Protein AF-A0A5J4NZV2-F1 (afdb_monomer)

Secondary structure (DSSP, 8-state):
-----PPPP------B----SB-TTS-B--SEEEEEEPBSS-TTS-------------HHHHHHHHHH----EEEEEE-PPPHHHHHHHTTS-HHHHTTTTTHHHHHHHHHHHHHHHHSTTS-----TTS-EEE-S--HHHHHHHHHHT-HHHHHHHHHHHHHHHHHS-TTTTT-HHHHHHHHHHHIIIIIHHHHTBSSSS--S---HHHHHHHHHHHHHHHHHHHH-HHHHHT-TT--BPPP-GGGG-EEE----

Foldseek 3Di:
DDDDDDDPDDDDDLADDDDDQADPVRHGDAFDKDKDQGHPDDPPPDPPDCPPPPDDDDPVVVVVCVVVVPRDMDIDTHHDQDPVSVVVLVPDPCVVNVDVLCVVLVVLLVVLVCCLVPNPPQDDPDDDDDFDKRFQRQLSNLCVVQQSQFVLLSLLLSVQVVVVVVVDDPVCVVDSVSSSVSSSVSCVQQRVLVSFFPPLTDGHDDDRVRCVVSNVVSNVSSVVSVVPVVVSVVDPVTDGHDDDSSSRIDRDGPDD

Mean predicted aligned error: 15.1 Å

Sequence (256 aa):
PTNQVDAPPVELSVGWIILPLFTENGVVINNKTSDYQLQPGTPYEQAANTEDSKREGTFLSKVQNILSNRSPQVSIRVAQPSREQQNMMEVLPDILIGLSGYLPFMSMHWELAAEALFGTAFGTVKQPGSGFLLRDVPPVVAMFPTVADTPLLVEALRVSWNDRLQELSTSSKKDFDVLRKTYSEHFTKVIYPLACLMDAFPKGTTGSKEFETKAPKTLELMKLTQSDPLKFFSSEQYKFRPFTASECTCPIRIDS

Nearest PDB structures (foldseek):
  3dka-assembly1_A  TM=2.148E-01  e=4.346E+00  Bacillus subtilis
  2qe9-assembly1_B  TM=1.963E-01  e=4.595E+00  Bacillus subtilis

Structure (mmCIF, N/CA/C/O backbone):
data_AF-A0A5J4NZV2-F1
#
_entry.id   AF-A0A5J4NZV2-F1
#
loop_
_atom_site.group_PDB
_atom_site.id
_atom_site.type_symbol
_atom_site.label_atom_id
_atom_site.label_alt_id
_atom_site.label_comp_id
_atom_site.label_asym_id
_atom_site.label_entity_id
_atom_site.label_seq_id
_atom_site.pdbx_PDB_ins_code
_atom_site.Cartn_x
_atom_site.Cartn_y
_atom_site.Cartn_z
_atom_site.occupancy
_atom_site.B_iso_or_equiv
_atom_site.auth_seq_id
_atom_site.auth_comp_id
_atom_site.auth_asym_id
_atom_site.auth_atom_id
_atom_site.pdbx_PDB_model_num
ATOM 1 N N . PRO A 1 1 ? -20.587 -0.278 -54.696 1.00 41.78 1 PRO A N 1
ATOM 2 C CA . PRO A 1 1 ? -19.851 0.234 -53.517 1.00 41.78 1 PRO A CA 1
ATOM 3 C C . PRO A 1 1 ? -19.830 -0.835 -52.421 1.00 41.78 1 PRO A C 1
ATOM 5 O O . PRO A 1 1 ? -20.797 -1.012 -51.690 1.00 41.78 1 PRO A O 1
ATOM 8 N N . THR A 1 2 ? -18.773 -1.639 -52.429 1.00 39.69 2 THR A N 1
ATOM 9 C CA . THR A 1 2 ? -18.590 -2.789 -51.540 1.00 39.69 2 THR A CA 1
ATOM 10 C C . THR A 1 2 ? -18.111 -2.287 -50.179 1.00 39.69 2 THR A C 1
ATOM 12 O O . THR A 1 2 ? -17.117 -1.568 -50.119 1.00 39.69 2 THR A O 1
ATOM 15 N N . ASN A 1 3 ? -18.829 -2.637 -49.110 1.00 46.25 3 ASN A N 1
ATOM 16 C CA . ASN A 1 3 ? -18.462 -2.316 -47.731 1.00 46.25 3 ASN A CA 1
ATOM 17 C C . ASN A 1 3 ? -17.113 -2.967 -47.385 1.00 46.25 3 ASN A C 1
ATOM 19 O O . ASN A 1 3 ? -17.029 -4.191 -47.278 1.00 46.25 3 ASN A O 1
ATOM 23 N N . GLN A 1 4 ? -16.070 -2.153 -47.218 1.00 49.88 4 GLN A N 1
ATOM 24 C CA . GLN A 1 4 ? -14.830 -2.565 -46.567 1.00 49.88 4 GLN A CA 1
ATOM 25 C C . GLN A 1 4 ? -15.113 -2.662 -45.067 1.00 49.88 4 GLN A C 1
ATOM 27 O O . GLN A 1 4 ? -15.380 -1.664 -44.407 1.00 49.88 4 GLN A O 1
ATOM 32 N N . VAL A 1 5 ? -15.132 -3.890 -44.557 1.00 56.09 5 VAL A N 1
ATOM 33 C CA . VAL A 1 5 ? -15.093 -4.158 -43.121 1.00 56.09 5 VAL A CA 1
ATOM 34 C C . VAL A 1 5 ? -13.641 -3.962 -42.702 1.00 56.09 5 VAL A C 1
ATOM 36 O O . VAL A 1 5 ? -12.779 -4.726 -43.137 1.00 56.09 5 VAL A O 1
ATOM 39 N N . ASP A 1 6 ? -13.370 -2.916 -41.923 1.00 62.16 6 ASP A N 1
ATOM 40 C CA . ASP A 1 6 ? -12.047 -2.668 -41.355 1.00 62.16 6 ASP A CA 1
ATOM 41 C C . ASP A 1 6 ? -11.630 -3.875 -40.507 1.00 62.16 6 ASP A C 1
ATOM 43 O O . ASP A 1 6 ? -12.316 -4.265 -39.558 1.00 62.16 6 ASP A O 1
ATOM 47 N N . ALA A 1 7 ? -10.526 -4.515 -40.891 1.00 67.44 7 ALA A N 1
ATOM 48 C CA . ALA A 1 7 ? -9.957 -5.617 -40.131 1.00 67.44 7 ALA A CA 1
ATOM 49 C C . ALA A 1 7 ? -9.498 -5.110 -38.749 1.00 67.44 7 ALA A C 1
ATOM 51 O O . ALA A 1 7 ? -8.987 -3.990 -38.654 1.00 67.44 7 ALA A O 1
ATOM 52 N N . PRO A 1 8 ? -9.655 -5.908 -37.677 1.00 69.25 8 PRO A N 1
ATOM 53 C CA . PRO A 1 8 ? -9.198 -5.512 -36.353 1.00 69.25 8 PRO A CA 1
ATOM 54 C C . PRO A 1 8 ? -7.678 -5.270 -36.357 1.00 69.25 8 PRO A C 1
ATOM 56 O O . PRO A 1 8 ? -6.955 -5.944 -37.099 1.00 69.25 8 PRO A O 1
ATOM 59 N N . PRO A 1 9 ? -7.182 -4.320 -35.544 1.00 66.12 9 PRO A N 1
ATOM 60 C CA . PRO A 1 9 ? -5.757 -4.033 -35.463 1.00 66.12 9 PRO A CA 1
ATOM 61 C C . PRO A 1 9 ? -4.995 -5.294 -35.049 1.00 66.12 9 PRO A C 1
ATOM 63 O O . PRO A 1 9 ? -5.342 -5.956 -34.072 1.00 66.12 9 PRO A O 1
ATOM 66 N N . VAL A 1 10 ? -3.963 -5.633 -35.818 1.00 71.31 10 VAL A N 1
ATOM 67 C CA . VAL A 1 10 ? -3.074 -6.756 -35.516 1.00 71.31 10 VAL A CA 1
ATOM 68 C C . VAL A 1 10 ? -1.958 -6.240 -34.616 1.00 71.31 10 VAL A C 1
ATOM 70 O O . VAL A 1 10 ? -1.163 -5.399 -35.034 1.00 71.31 10 VAL A O 1
ATOM 73 N N . GLU A 1 11 ? -1.892 -6.740 -33.384 1.00 67.12 11 GLU A N 1
ATOM 74 C CA . GLU A 1 11 ? -0.757 -6.496 -32.496 1.00 67.12 11 GLU A CA 1
ATOM 75 C C . GLU A 1 11 ? 0.429 -7.366 -32.922 1.00 67.12 11 GLU A C 1
ATOM 77 O O . GLU A 1 11 ? 0.327 -8.590 -33.022 1.00 67.12 11 GLU A O 1
ATOM 82 N N . LEU A 1 12 ? 1.567 -6.726 -33.189 1.00 62.34 12 LEU A N 1
ATOM 83 C CA . LEU A 1 12 ? 2.814 -7.386 -33.560 1.00 62.34 12 LEU A CA 1
ATOM 84 C C . LEU A 1 12 ? 3.909 -6.933 -32.593 1.00 62.34 12 LEU A C 1
ATOM 86 O O . LEU A 1 12 ? 4.189 -5.740 -32.488 1.00 62.34 12 LEU A O 1
ATOM 90 N N . SER A 1 13 ? 4.541 -7.882 -31.900 1.00 67.75 13 SER A N 1
ATOM 91 C CA . SER A 1 13 ? 5.732 -7.593 -31.097 1.00 67.75 13 SER A CA 1
ATOM 92 C C . SER A 1 13 ? 6.927 -7.369 -32.024 1.00 67.75 13 SER A C 1
ATOM 94 O O . SER A 1 13 ? 7.280 -8.244 -32.814 1.00 67.75 13 SER A O 1
ATOM 96 N N . VAL A 1 14 ? 7.534 -6.184 -31.946 1.00 73.75 14 VAL A N 1
ATOM 97 C CA . VAL A 1 14 ? 8.646 -5.764 -32.821 1.00 73.75 14 VAL A CA 1
ATOM 98 C C . VAL A 1 14 ? 10.017 -6.083 -32.199 1.00 73.75 14 VAL A C 1
ATOM 100 O O . VAL A 1 14 ? 11.038 -6.027 -32.881 1.00 73.75 14 VAL A O 1
ATOM 103 N N . GLY A 1 15 ? 10.049 -6.459 -30.917 1.00 80.88 15 GLY A N 1
ATOM 104 C CA . GLY A 1 15 ? 11.251 -6.864 -30.192 1.00 80.88 15 GLY A CA 1
ATOM 105 C C . GLY A 1 15 ? 11.203 -6.486 -28.712 1.00 80.88 15 GLY A C 1
ATOM 106 O O . GLY A 1 15 ? 10.195 -5.982 -28.217 1.00 80.88 15 GLY A O 1
ATOM 107 N N . TRP A 1 16 ? 12.303 -6.723 -28.003 1.00 84.88 16 TRP A N 1
ATOM 108 C CA . TRP A 1 16 ? 12.437 -6.487 -26.566 1.00 84.88 16 TRP A CA 1
ATOM 109 C C . TRP A 1 16 ? 13.773 -5.828 -26.219 1.00 84.88 16 TRP A C 1
ATOM 111 O O . TRP A 1 16 ? 14.718 -5.834 -27.002 1.00 84.88 16 TRP A O 1
ATOM 121 N N . ILE A 1 17 ? 13.850 -5.235 -25.030 1.00 86.56 17 ILE A N 1
ATOM 122 C CA . ILE A 1 17 ? 15.073 -4.651 -24.471 1.00 86.56 17 ILE A CA 1
ATOM 123 C C . ILE A 1 17 ? 15.122 -4.910 -22.967 1.00 86.56 17 ILE A C 1
ATOM 125 O O . ILE A 1 17 ? 14.083 -5.060 -22.322 1.00 86.56 17 ILE A O 1
ATOM 129 N N . ILE A 1 18 ? 16.325 -4.891 -22.397 1.00 83.12 18 ILE A N 1
ATOM 130 C CA . ILE A 1 18 ? 16.515 -4.778 -20.949 1.00 83.12 18 ILE A CA 1
ATOM 131 C C . ILE A 1 18 ? 16.930 -3.345 -20.648 1.00 83.12 18 ILE A C 1
ATOM 133 O O . ILE A 1 18 ? 17.980 -2.879 -21.091 1.00 83.12 18 ILE A O 1
ATOM 137 N N . LEU A 1 19 ? 16.087 -2.650 -19.889 1.00 85.75 19 LEU A N 1
ATOM 138 C CA . LEU A 1 19 ? 16.355 -1.298 -19.428 1.00 85.75 19 LEU A CA 1
ATOM 139 C C . LEU A 1 19 ? 17.012 -1.354 -18.037 1.00 85.75 19 LEU A C 1
ATOM 141 O O . LEU A 1 19 ? 16.330 -1.689 -17.067 1.00 85.75 19 LEU A O 1
ATOM 145 N N . PRO A 1 20 ? 18.307 -1.021 -17.896 1.00 82.38 20 PRO A N 1
ATOM 146 C CA . PRO A 1 20 ? 18.932 -0.937 -16.584 1.00 82.38 20 PRO A CA 1
ATOM 147 C C . PRO A 1 20 ? 18.385 0.274 -15.819 1.00 82.38 20 PRO A C 1
ATOM 149 O O . PRO A 1 20 ? 18.459 1.408 -16.295 1.00 82.38 20 PRO A O 1
ATOM 152 N N . LEU A 1 21 ? 17.856 0.035 -14.618 1.00 82.88 21 LEU A N 1
ATOM 153 C CA . LEU A 1 21 ? 17.414 1.092 -13.695 1.00 82.88 21 LEU A CA 1
ATOM 154 C C . LEU A 1 21 ? 18.505 1.485 -12.687 1.00 82.88 21 LEU A C 1
ATOM 156 O O . LEU A 1 21 ? 18.455 2.562 -12.094 1.00 82.88 21 LEU A O 1
ATOM 160 N N . PHE A 1 22 ? 19.515 0.628 -12.534 1.00 83.38 22 PHE A N 1
ATOM 161 C CA . PHE A 1 22 ? 20.659 0.815 -11.653 1.00 83.38 22 PHE A CA 1
ATOM 162 C C . PHE A 1 22 ? 21.955 0.636 -12.441 1.00 83.38 22 PHE A C 1
ATOM 164 O O . PHE A 1 22 ? 22.005 -0.100 -13.427 1.00 83.38 22 PHE A O 1
ATOM 171 N N . THR A 1 23 ? 23.009 1.315 -12.005 1.00 82.81 23 THR A N 1
ATOM 172 C CA . THR A 1 23 ? 24.373 1.038 -12.455 1.00 82.81 23 THR A CA 1
ATOM 173 C C . THR A 1 23 ? 24.868 -0.279 -11.858 1.00 82.81 23 THR A C 1
ATOM 175 O O . THR A 1 23 ? 24.293 -0.786 -10.896 1.00 82.81 23 THR A O 1
ATOM 178 N N . GLU A 1 24 ? 25.975 -0.810 -12.379 1.00 83.69 24 GLU A N 1
ATOM 179 C CA . GLU A 1 24 ? 26.632 -2.015 -11.839 1.00 83.69 24 GLU A CA 1
ATOM 180 C C . GLU A 1 24 ? 26.998 -1.884 -10.349 1.00 83.69 24 GLU A C 1
ATOM 182 O O . GLU A 1 24 ? 27.049 -2.873 -9.627 1.00 83.69 24 GLU A O 1
ATOM 187 N N . ASN A 1 25 ? 27.166 -0.650 -9.865 1.00 83.00 25 ASN A N 1
ATOM 188 C CA . ASN A 1 25 ? 27.454 -0.339 -8.465 1.00 83.00 25 ASN A CA 1
ATOM 189 C C . ASN A 1 25 ? 26.184 -0.130 -7.612 1.00 83.00 25 ASN A C 1
ATOM 191 O O . ASN A 1 25 ? 26.278 0.355 -6.487 1.00 83.00 25 ASN A O 1
ATOM 195 N N . GLY A 1 26 ? 24.993 -0.415 -8.149 1.00 76.56 26 GLY A N 1
ATOM 196 C CA . GLY A 1 26 ? 23.713 -0.276 -7.445 1.00 76.56 26 GLY A CA 1
ATOM 197 C C . GLY A 1 26 ? 23.182 1.159 -7.332 1.00 76.56 26 GLY A C 1
ATOM 198 O O . GLY A 1 26 ? 22.247 1.409 -6.576 1.00 76.56 26 GLY A O 1
ATOM 199 N N . VAL A 1 27 ? 23.742 2.123 -8.069 1.00 81.94 27 VAL A N 1
ATOM 200 C CA . VAL A 1 27 ? 23.272 3.521 -8.043 1.00 81.94 27 VAL A CA 1
ATOM 201 C C . VAL A 1 27 ? 22.124 3.708 -9.033 1.00 81.94 27 VAL A C 1
ATOM 203 O O . VAL A 1 27 ? 22.247 3.314 -10.189 1.00 81.94 27 VAL A O 1
ATOM 206 N N . VAL A 1 28 ? 21.029 4.348 -8.613 1.00 81.19 28 VAL A N 1
ATOM 207 C CA . VAL A 1 28 ? 19.865 4.629 -9.476 1.00 81.19 28 VAL A CA 1
ATOM 208 C C . VAL A 1 28 ? 20.266 5.495 -10.677 1.00 81.19 28 VAL A C 1
ATOM 210 O O . VAL A 1 28 ? 20.866 6.561 -10.518 1.00 81.19 28 VAL A O 1
ATOM 213 N N . ILE A 1 29 ? 19.890 5.069 -11.884 1.00 81.38 29 ILE A N 1
ATOM 214 C CA . ILE A 1 29 ? 20.073 5.844 -13.115 1.00 81.38 29 ILE A CA 1
ATOM 215 C C . ILE A 1 29 ? 18.947 6.879 -13.206 1.00 81.38 29 ILE A C 1
ATOM 217 O O . ILE A 1 29 ? 17.808 6.550 -13.524 1.00 81.38 29 ILE A O 1
ATOM 221 N N . ASN A 1 30 ? 19.267 8.145 -12.936 1.00 77.81 30 ASN A N 1
ATOM 222 C CA . ASN A 1 30 ? 18.308 9.250 -12.984 1.00 77.81 30 ASN A CA 1
ATOM 223 C C . ASN A 1 30 ? 18.545 10.161 -14.194 1.00 77.81 30 ASN A C 1
ATOM 225 O O . ASN A 1 30 ? 19.682 10.498 -14.515 1.00 77.81 30 ASN A O 1
ATOM 229 N N . ASN A 1 31 ? 17.452 10.632 -14.800 1.00 78.69 31 ASN A N 1
ATOM 230 C CA . ASN A 1 31 ? 17.434 11.648 -15.859 1.00 78.69 31 ASN A CA 1
ATOM 231 C C . ASN A 1 31 ? 18.352 11.332 -17.050 1.00 78.69 31 ASN A C 1
ATOM 233 O O . ASN A 1 31 ? 19.066 12.202 -17.546 1.00 78.69 31 ASN A O 1
ATOM 237 N N . LYS A 1 32 ? 18.304 10.087 -17.531 1.00 84.25 32 LYS A N 1
ATOM 238 C CA . LYS A 1 32 ? 19.085 9.625 -18.678 1.00 84.25 32 LYS A CA 1
ATOM 239 C C . LYS A 1 32 ? 18.162 9.247 -19.831 1.00 84.25 32 LYS A C 1
ATOM 241 O O . LYS A 1 32 ? 17.278 8.412 -19.666 1.00 84.25 32 LYS A O 1
ATOM 246 N N . THR A 1 33 ? 18.403 9.831 -21.000 1.00 89.31 33 THR A N 1
ATOM 247 C CA . THR A 1 33 ? 17.855 9.341 -22.271 1.00 89.31 33 THR A CA 1
ATOM 248 C C . THR A 1 33 ? 18.894 8.441 -22.919 1.00 89.31 33 THR A C 1
ATOM 250 O O . THR A 1 33 ? 20.060 8.822 -23.006 1.00 89.31 33 THR A O 1
ATOM 253 N N . SER A 1 34 ? 18.506 7.231 -23.301 1.00 88.06 34 SER A N 1
ATOM 254 C CA . SER A 1 34 ? 19.375 6.279 -23.995 1.00 88.06 34 SER A CA 1
ATOM 255 C C . SER A 1 34 ? 18.618 5.636 -25.147 1.00 88.06 34 SER A C 1
ATOM 257 O O . SER A 1 34 ? 17.434 5.321 -25.016 1.00 88.06 34 SER A O 1
ATOM 259 N N . ASP A 1 35 ? 19.320 5.437 -26.257 1.00 88.50 35 ASP A N 1
ATOM 260 C CA . ASP A 1 35 ? 18.789 4.748 -27.425 1.00 88.50 35 ASP A CA 1
ATOM 261 C C . ASP A 1 35 ? 19.159 3.266 -27.343 1.00 88.50 35 ASP A C 1
ATOM 263 O O . ASP A 1 35 ? 20.327 2.910 -27.172 1.00 88.50 35 ASP A O 1
ATOM 267 N N . TYR A 1 36 ? 18.154 2.401 -27.452 1.00 86.25 36 TYR A N 1
ATOM 268 C CA . TYR A 1 36 ? 18.301 0.952 -27.402 1.00 86.25 36 TYR A CA 1
ATOM 269 C C . TYR A 1 36 ? 17.893 0.344 -28.737 1.00 86.25 36 TYR A C 1
ATOM 271 O O . TYR A 1 36 ? 16.862 0.702 -29.305 1.00 86.25 36 TYR A O 1
ATOM 279 N N . GLN A 1 37 ? 18.684 -0.607 -29.229 1.00 86.56 37 GLN A N 1
ATOM 280 C CA . GLN A 1 37 ? 18.264 -1.460 -30.337 1.00 86.56 37 GLN A CA 1
ATOM 281 C C . GLN A 1 37 ? 17.356 -2.564 -29.795 1.00 86.56 37 GLN A C 1
ATOM 283 O O . GLN A 1 37 ? 17.728 -3.243 -28.838 1.00 86.56 37 GLN A O 1
ATOM 288 N N . LEU A 1 38 ? 16.178 -2.735 -30.395 1.00 84.81 38 LEU A N 1
ATOM 289 C CA . LEU A 1 38 ? 15.269 -3.820 -30.043 1.00 84.81 38 LEU A CA 1
ATOM 290 C C . LEU A 1 38 ? 15.887 -5.163 -30.449 1.00 84.81 38 LEU A C 1
ATOM 292 O O . LEU A 1 38 ? 16.333 -5.341 -31.584 1.00 84.81 38 LEU A O 1
ATOM 296 N N . GLN A 1 39 ? 15.886 -6.110 -29.518 1.00 83.31 39 GLN A N 1
ATOM 297 C CA . GLN A 1 39 ? 16.290 -7.489 -29.749 1.00 83.31 39 GLN A CA 1
ATOM 298 C C . GLN A 1 39 ? 15.097 -8.298 -30.281 1.00 83.31 39 GLN A C 1
ATOM 300 O O . GLN A 1 39 ? 13.976 -8.115 -29.800 1.00 83.31 39 GLN A O 1
ATOM 305 N N . PRO A 1 40 ? 15.288 -9.170 -31.285 1.00 77.56 40 PRO A N 1
ATOM 306 C CA . PRO A 1 40 ? 14.222 -10.034 -31.785 1.00 77.56 40 PRO A CA 1
ATOM 307 C C . PRO A 1 40 ? 13.881 -11.149 -30.781 1.00 77.56 40 PRO A C 1
ATOM 309 O O . PRO A 1 40 ? 14.659 -11.443 -29.873 1.00 77.56 40 PRO A O 1
ATOM 312 N N . GLY A 1 41 ? 12.731 -11.800 -30.970 1.00 75.31 41 GLY A N 1
ATOM 313 C CA . GLY A 1 41 ? 12.309 -12.935 -30.141 1.00 75.31 41 GLY A CA 1
ATOM 314 C C . GLY A 1 41 ? 11.746 -12.507 -28.787 1.00 75.31 41 GLY A C 1
ATOM 315 O O . GLY A 1 41 ? 11.068 -11.481 -28.686 1.00 75.31 41 GLY A O 1
ATOM 316 N N . THR A 1 42 ? 12.009 -13.301 -27.748 1.00 74.62 42 THR A N 1
ATOM 317 C CA . THR A 1 42 ? 11.563 -13.026 -26.373 1.00 74.62 42 THR A CA 1
ATOM 318 C C . THR A 1 42 ? 12.747 -12.910 -25.403 1.00 74.62 42 THR A C 1
ATOM 320 O O . THR A 1 42 ? 13.775 -13.548 -25.624 1.00 74.62 42 THR A O 1
ATOM 323 N N . PRO A 1 43 ? 12.625 -12.149 -24.296 1.00 68.75 43 PRO A N 1
ATOM 324 C CA . PRO A 1 43 ? 13.708 -11.959 -23.318 1.00 68.75 43 PRO A CA 1
ATOM 325 C C . PRO A 1 43 ? 14.189 -13.237 -22.616 1.00 68.75 43 PRO A C 1
ATOM 327 O O . PRO A 1 43 ? 15.201 -13.208 -21.920 1.00 68.75 43 PRO A O 1
ATOM 330 N N . TYR A 1 44 ? 13.464 -14.347 -22.770 1.00 67.50 44 TYR A N 1
ATOM 331 C CA . TYR A 1 44 ? 13.754 -15.629 -22.124 1.00 67.50 44 TYR A CA 1
ATOM 332 C C . TYR A 1 44 ? 14.337 -16.671 -23.083 1.00 67.50 44 TYR A C 1
ATOM 334 O O . TYR A 1 44 ? 14.761 -17.740 -22.643 1.00 67.50 44 TYR A O 1
ATOM 342 N N . GLU A 1 45 ? 14.372 -16.382 -24.384 1.00 69.19 45 GLU A N 1
ATOM 343 C CA . GLU A 1 45 ? 15.096 -17.208 -25.340 1.00 69.19 45 GLU A CA 1
ATOM 344 C C . GLU A 1 45 ? 16.591 -16.981 -25.108 1.00 69.19 45 GLU A C 1
ATOM 346 O O . GLU A 1 45 ? 17.096 -15.869 -25.264 1.00 69.19 45 GLU A O 1
ATOM 351 N N . GLN A 1 46 ? 17.306 -18.032 -24.683 1.00 51.47 46 GLN A N 1
ATOM 352 C CA . GLN A 1 46 ? 18.766 -17.998 -24.636 1.00 51.47 46 GLN A CA 1
ATOM 353 C C . GLN A 1 46 ? 19.246 -17.505 -25.991 1.00 51.47 46 GLN A C 1
ATOM 355 O O . GLN A 1 46 ? 18.839 -18.068 -27.007 1.00 51.47 46 GLN A O 1
ATOM 360 N N . ALA A 1 47 ? 20.065 -16.451 -25.986 1.00 49.78 47 ALA A N 1
ATOM 361 C CA . ALA A 1 47 ? 20.681 -15.889 -27.174 1.00 49.78 47 ALA A CA 1
ATOM 362 C C . ALA A 1 47 ? 21.470 -16.995 -27.882 1.00 49.78 47 ALA A C 1
ATOM 364 O O . ALA A 1 47 ? 22.653 -17.212 -27.627 1.00 49.78 47 ALA A O 1
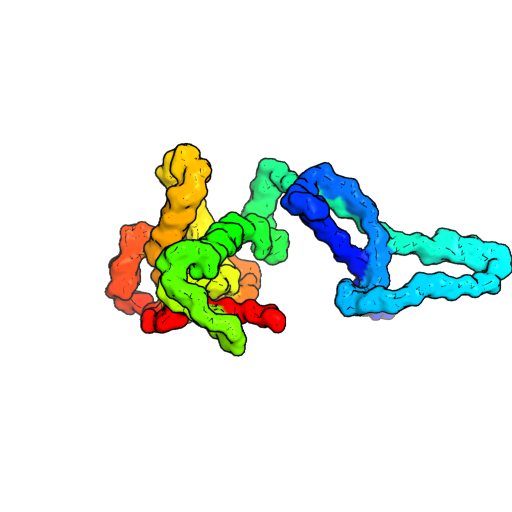ATOM 365 N N . ALA A 1 48 ? 20.785 -17.754 -28.730 1.00 43.03 48 ALA A N 1
ATOM 366 C CA . ALA A 1 48 ? 21.369 -18.758 -29.578 1.00 43.03 48 ALA A CA 1
ATOM 367 C C . ALA A 1 48 ? 22.126 -17.971 -30.635 1.00 43.03 48 ALA A C 1
ATOM 369 O O . ALA A 1 48 ? 21.545 -17.577 -31.639 1.00 43.03 48 ALA A O 1
ATOM 370 N N . ASN A 1 49 ? 23.382 -17.661 -30.303 1.00 42.03 49 ASN A N 1
ATOM 371 C CA . ASN A 1 49 ? 24.459 -17.181 -31.154 1.00 42.03 49 ASN A CA 1
ATOM 372 C C . ASN A 1 49 ? 23.983 -16.840 -32.566 1.00 42.03 49 ASN A C 1
ATOM 374 O O . ASN A 1 49 ? 24.084 -17.663 -33.479 1.00 42.03 49 ASN A O 1
ATOM 378 N N . THR A 1 50 ? 23.478 -15.621 -32.750 1.00 44.69 50 THR A N 1
ATOM 379 C CA . THR A 1 50 ? 23.336 -15.047 -34.085 1.00 44.69 50 THR A CA 1
ATOM 380 C C . THR A 1 50 ? 24.744 -14.695 -34.559 1.00 44.69 50 THR A C 1
ATOM 382 O O . THR A 1 50 ? 25.134 -13.533 -34.600 1.00 44.69 50 THR A O 1
ATOM 385 N N . GLU A 1 51 ? 25.556 -15.715 -34.849 1.00 39.69 51 GLU A N 1
ATOM 386 C CA . GLU A 1 51 ? 26.677 -15.535 -35.754 1.00 39.69 51 GLU A CA 1
ATOM 387 C C . GLU A 1 51 ? 26.071 -15.202 -37.112 1.00 39.69 51 GLU A C 1
ATOM 389 O O . GLU A 1 51 ? 25.363 -16.009 -37.722 1.00 39.69 51 GLU A O 1
ATOM 394 N N . ASP A 1 52 ? 26.304 -13.963 -37.537 1.00 40.22 52 ASP A N 1
ATOM 395 C CA . ASP A 1 52 ? 25.932 -13.435 -38.836 1.00 40.22 52 ASP A CA 1
ATOM 396 C C . ASP A 1 52 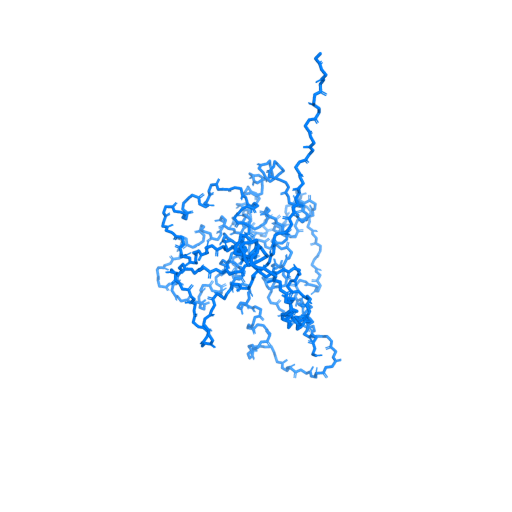? 26.233 -14.459 -39.932 1.00 40.22 52 ASP A C 1
ATOM 398 O O . ASP A 1 52 ? 27.389 -14.706 -40.293 1.00 40.22 52 ASP A O 1
ATOM 402 N N . SER A 1 53 ? 25.186 -15.040 -40.522 1.00 38.50 53 SER A N 1
ATOM 403 C CA . SER A 1 53 ? 25.344 -15.807 -41.748 1.00 38.50 53 SER A CA 1
ATOM 404 C C . SER A 1 53 ? 25.818 -14.839 -42.836 1.00 38.50 53 SER A C 1
ATOM 406 O O . SER A 1 53 ? 25.010 -14.134 -43.447 1.00 38.50 53 SER A O 1
ATOM 408 N N . LYS A 1 54 ? 27.136 -14.779 -43.065 1.00 40.56 54 LYS A N 1
ATOM 409 C CA . LYS A 1 54 ? 27.760 -14.116 -44.215 1.00 40.56 54 LYS A CA 1
ATOM 410 C C . LYS A 1 54 ? 27.192 -14.732 -45.493 1.00 40.56 54 LYS A C 1
ATOM 412 O O . LYS A 1 54 ? 27.710 -15.714 -46.013 1.00 40.56 54 LYS A O 1
ATOM 417 N N . ARG A 1 55 ? 26.109 -14.153 -46.005 1.00 45.66 55 ARG A N 1
ATOM 418 C CA . ARG A 1 55 ? 25.645 -14.393 -47.370 1.00 45.66 55 ARG A CA 1
ATOM 419 C C . ARG A 1 55 ? 26.424 -13.450 -48.278 1.00 45.66 55 ARG A C 1
ATOM 421 O O . ARG A 1 55 ? 26.212 -12.239 -48.247 1.00 45.66 55 ARG A O 1
ATOM 428 N N . GLU A 1 56 ? 27.356 -14.003 -49.050 1.00 47.53 56 GLU A N 1
ATOM 429 C CA . GLU A 1 56 ? 27.960 -13.303 -50.182 1.00 47.53 56 GLU A CA 1
ATOM 430 C C . GLU A 1 56 ? 26.849 -12.880 -51.145 1.00 47.53 56 GLU A C 1
ATOM 432 O O . GLU A 1 56 ? 26.164 -13.709 -51.740 1.00 47.53 56 GLU A O 1
ATOM 437 N N . GLY A 1 57 ? 26.637 -11.570 -51.248 1.00 41.75 57 GLY A N 1
ATOM 438 C CA . GLY A 1 57 ? 25.576 -10.983 -52.048 1.00 41.75 57 GLY A CA 1
ATOM 439 C C . GLY A 1 57 ? 26.087 -9.820 -52.894 1.00 41.75 57 GLY A C 1
ATOM 440 O O . GLY A 1 57 ? 26.765 -8.906 -52.414 1.00 41.75 57 GLY A O 1
ATOM 441 N N . THR A 1 58 ? 25.735 -9.861 -54.176 1.00 52.09 58 THR A N 1
ATOM 442 C CA . THR A 1 58 ? 26.015 -8.885 -55.240 1.00 52.09 58 THR A CA 1
ATOM 443 C C . THR A 1 58 ? 25.584 -7.461 -54.857 1.00 52.09 58 THR A C 1
ATOM 445 O O . THR A 1 58 ? 24.679 -7.291 -54.046 1.00 52.09 58 THR A O 1
ATOM 448 N N . PHE A 1 59 ? 26.176 -6.422 -55.463 1.00 50.06 59 PHE A N 1
ATOM 449 C CA . PHE A 1 59 ? 25.982 -4.989 -55.143 1.00 50.06 59 PHE A CA 1
ATOM 450 C C . PHE A 1 59 ? 24.527 -4.526 -54.872 1.00 50.06 59 PHE A C 1
ATOM 452 O O . PHE A 1 59 ? 24.330 -3.659 -54.025 1.00 50.06 59 PHE A O 1
ATOM 459 N N . LEU A 1 60 ? 23.510 -5.127 -55.504 1.00 49.66 60 LEU A N 1
ATOM 460 C CA . LEU A 1 60 ? 22.087 -4.837 -55.245 1.00 49.66 60 LEU A CA 1
ATOM 461 C C . LEU A 1 60 ? 21.610 -5.284 -53.847 1.00 49.66 60 LEU A C 1
ATOM 463 O O . LEU A 1 60 ? 20.844 -4.579 -53.195 1.00 49.66 60 LEU A O 1
ATOM 467 N N . SER A 1 61 ? 22.128 -6.401 -53.335 1.00 53.03 61 SER A N 1
ATOM 468 C CA . SER A 1 61 ? 21.815 -6.917 -51.994 1.00 53.03 61 SER A CA 1
ATOM 469 C C . SER A 1 61 ? 22.469 -6.111 -50.869 1.00 53.03 61 SER A C 1
ATOM 471 O O . SER A 1 61 ? 21.935 -6.061 -49.768 1.00 53.03 61 SER A O 1
ATOM 473 N N . LYS A 1 62 ? 23.573 -5.397 -51.142 1.00 45.84 62 LYS A N 1
ATOM 474 C CA . LYS A 1 62 ? 24.184 -4.469 -50.175 1.00 45.84 62 LYS A CA 1
ATOM 475 C C . LYS A 1 62 ? 23.310 -3.236 -49.946 1.00 45.84 62 LYS A C 1
ATOM 477 O O . LYS A 1 62 ? 23.167 -2.810 -48.808 1.00 45.84 62 LYS A O 1
ATOM 482 N N . VAL A 1 63 ? 22.684 -2.698 -50.996 1.00 51.25 63 VAL A N 1
ATOM 483 C CA . VAL A 1 63 ? 21.754 -1.557 -50.881 1.00 51.25 63 VAL A CA 1
ATOM 484 C C . VAL A 1 63 ? 20.440 -1.984 -50.223 1.00 51.25 63 VAL A C 1
ATOM 486 O O . VAL A 1 63 ? 19.910 -1.256 -49.387 1.00 51.25 63 VAL A O 1
ATOM 489 N N . GLN A 1 64 ? 19.958 -3.194 -50.523 1.00 46.31 64 GLN A N 1
ATOM 490 C CA . GLN A 1 64 ? 18.791 -3.763 -49.851 1.00 46.31 64 GLN A CA 1
ATOM 491 C C . GLN A 1 64 ? 19.071 -4.053 -48.368 1.00 46.31 64 GLN A C 1
ATOM 493 O O . GLN A 1 64 ? 18.262 -3.662 -47.537 1.00 46.31 64 GLN A O 1
ATOM 498 N N . ASN A 1 65 ? 20.255 -4.579 -48.025 1.00 48.59 65 ASN A N 1
ATOM 499 C CA . ASN A 1 65 ? 20.711 -4.720 -46.638 1.00 48.59 65 ASN A CA 1
ATOM 500 C C . ASN A 1 65 ? 20.852 -3.372 -45.921 1.00 48.59 65 ASN A C 1
ATOM 502 O O . ASN A 1 65 ? 20.546 -3.294 -44.744 1.00 48.59 65 ASN A O 1
ATOM 506 N N . ILE A 1 66 ? 21.252 -2.287 -46.591 1.00 50.31 66 ILE A N 1
ATOM 507 C CA . ILE A 1 66 ? 21.298 -0.948 -45.969 1.00 50.31 66 ILE A CA 1
ATOM 508 C C . ILE A 1 66 ? 19.886 -0.431 -45.627 1.00 50.31 66 ILE A C 1
ATOM 510 O O . ILE A 1 66 ? 19.719 0.297 -44.647 1.00 50.31 66 ILE A O 1
ATOM 514 N N . LEU A 1 67 ? 18.869 -0.825 -46.400 1.00 48.97 67 LEU A N 1
ATOM 515 C CA . LEU A 1 67 ? 17.465 -0.483 -46.148 1.00 48.97 67 LEU A CA 1
ATOM 516 C C . LEU A 1 67 ? 16.782 -1.439 -45.151 1.00 48.97 67 LEU A C 1
ATOM 518 O O . LEU A 1 67 ? 15.868 -1.007 -44.454 1.00 48.97 67 LEU A O 1
ATOM 522 N N . SER A 1 68 ? 17.236 -2.694 -45.037 1.00 50.59 68 SER A N 1
ATOM 523 C CA . SER A 1 68 ? 16.676 -3.711 -44.129 1.00 50.59 68 SER A CA 1
ATOM 524 C C . SER A 1 68 ? 17.456 -3.927 -42.821 1.00 50.59 68 SER A C 1
ATOM 526 O O . SER A 1 68 ? 16.911 -4.532 -41.907 1.00 50.59 68 SER A O 1
ATOM 528 N N . ASN A 1 69 ? 18.686 -3.413 -42.680 1.00 49.00 69 ASN A N 1
ATOM 529 C CA . ASN A 1 69 ? 19.522 -3.541 -41.467 1.00 49.00 69 ASN A CA 1
ATOM 530 C C . ASN A 1 69 ? 19.268 -2.464 -40.404 1.00 49.00 69 ASN A C 1
ATOM 532 O O . ASN A 1 69 ? 20.071 -2.303 -39.483 1.00 49.00 69 ASN A O 1
ATOM 536 N N . ARG A 1 70 ? 18.185 -1.691 -40.495 1.00 58.81 70 ARG A N 1
ATOM 537 C CA . ARG A 1 70 ? 17.810 -0.825 -39.374 1.00 58.81 70 ARG A CA 1
ATOM 538 C C . ARG A 1 70 ? 17.079 -1.682 -38.353 1.00 58.81 70 ARG A C 1
ATOM 540 O O . ARG A 1 70 ? 15.860 -1.803 -38.420 1.00 58.81 70 ARG A O 1
ATOM 547 N N . SER A 1 71 ? 17.832 -2.292 -37.435 1.00 66.25 71 SER A N 1
ATOM 548 C CA . SER A 1 71 ? 17.240 -2.821 -36.209 1.00 66.25 71 SER A CA 1
ATOM 549 C C . SER A 1 71 ? 16.399 -1.699 -35.589 1.00 66.25 71 SER A C 1
ATOM 551 O O . SER A 1 71 ? 16.886 -0.566 -35.478 1.00 66.25 71 SER A O 1
ATOM 553 N N . PRO A 1 72 ? 15.111 -1.942 -35.294 1.00 77.75 72 PRO A N 1
ATOM 554 C CA . PRO A 1 72 ? 14.252 -0.895 -34.774 1.00 77.75 72 PRO A CA 1
ATOM 555 C C . PRO A 1 72 ? 14.845 -0.389 -33.458 1.00 77.75 72 PRO A C 1
ATOM 557 O O . PRO A 1 72 ? 15.270 -1.171 -32.609 1.00 77.75 72 PRO A O 1
ATOM 560 N N . GLN A 1 73 ? 14.942 0.931 -33.329 1.00 83.12 73 GLN A N 1
ATOM 561 C CA . GLN A 1 73 ? 15.515 1.589 -32.160 1.00 83.12 73 GLN A CA 1
ATOM 562 C C . GLN A 1 73 ? 14.413 2.258 -31.355 1.00 83.12 73 GLN A C 1
ATOM 564 O O . GLN A 1 73 ? 13.489 2.846 -31.918 1.00 83.12 73 GLN A O 1
ATOM 569 N N . VAL A 1 74 ? 14.535 2.189 -30.035 1.00 86.19 74 VAL A N 1
ATOM 570 C CA . VAL A 1 74 ? 13.663 2.885 -29.096 1.00 86.19 74 VAL A CA 1
ATOM 571 C C . VAL A 1 74 ? 14.503 3.832 -28.252 1.00 86.19 74 VAL A C 1
ATOM 573 O O . VAL A 1 74 ? 15.505 3.434 -27.658 1.00 86.19 74 VAL A O 1
ATOM 576 N N . SER A 1 75 ? 14.096 5.099 -28.207 1.00 88.19 75 SER A N 1
ATOM 577 C CA . SER A 1 75 ? 14.691 6.080 -27.305 1.00 88.19 75 SER A CA 1
ATOM 578 C C . SER A 1 75 ? 13.895 6.086 -26.010 1.00 88.19 75 SER A C 1
ATOM 580 O O . SER A 1 75 ? 12.689 6.342 -26.020 1.00 88.19 75 SER A O 1
ATOM 582 N N . ILE A 1 76 ? 14.554 5.776 -24.897 1.00 86.25 76 ILE A N 1
ATOM 583 C CA . ILE A 1 76 ? 13.917 5.719 -23.583 1.00 86.25 76 ILE A CA 1
ATOM 584 C C . ILE A 1 76 ? 14.560 6.742 -22.675 1.00 86.25 76 ILE A C 1
ATOM 586 O O . ILE A 1 76 ? 15.775 6.757 -22.479 1.00 86.25 76 ILE A O 1
ATOM 590 N N . ARG A 1 77 ? 13.713 7.577 -22.076 1.00 86.12 77 ARG A N 1
ATOM 591 C CA . ARG A 1 77 ? 14.102 8.521 -21.038 1.00 86.12 77 ARG A CA 1
ATOM 592 C C . ARG A 1 77 ? 13.673 7.997 -19.677 1.00 86.12 77 ARG A C 1
ATOM 594 O O . ARG A 1 77 ? 12.487 7.974 -19.367 1.00 86.12 77 ARG A O 1
ATOM 601 N N . VAL A 1 78 ? 14.652 7.652 -18.847 1.00 83.25 78 VAL A N 1
ATOM 602 C CA . VAL A 1 78 ? 14.450 7.403 -17.419 1.00 83.25 78 VAL A CA 1
ATOM 603 C C . VAL A 1 78 ? 14.577 8.740 -16.709 1.00 83.25 78 VAL A C 1
ATOM 605 O O . VAL A 1 78 ? 15.658 9.324 -16.670 1.00 83.25 78 VAL A O 1
ATOM 608 N N . ALA A 1 79 ? 13.476 9.266 -16.189 1.00 80.94 79 ALA A N 1
ATOM 609 C CA . ALA A 1 79 ? 13.456 10.534 -15.473 1.00 80.94 79 ALA A CA 1
ATOM 610 C C . ALA A 1 79 ? 12.541 10.445 -14.258 1.00 80.94 79 ALA A C 1
ATOM 612 O O . ALA A 1 79 ? 11.553 9.712 -14.266 1.00 80.94 79 ALA A O 1
ATOM 613 N N . GLN A 1 80 ? 12.860 11.228 -13.230 1.00 75.62 80 GLN A N 1
ATOM 614 C CA . GLN A 1 80 ? 11.911 11.441 -12.147 1.00 75.62 80 GLN A CA 1
ATOM 615 C C . GLN A 1 80 ? 10.783 12.352 -12.649 1.00 75.62 80 GLN A C 1
ATOM 617 O O . GLN A 1 80 ? 11.065 13.344 -13.330 1.00 75.62 80 GLN A O 1
ATOM 622 N N . PRO A 1 81 ? 9.517 12.039 -12.335 1.00 75.31 81 PRO A N 1
ATOM 623 C CA . PRO A 1 81 ? 8.399 12.874 -12.740 1.00 75.31 81 PRO A CA 1
ATOM 624 C C . PRO A 1 81 ? 8.506 14.243 -12.060 1.00 75.31 81 PRO A C 1
ATOM 626 O O . PRO A 1 81 ? 8.700 14.334 -10.846 1.00 75.31 81 PRO A O 1
ATOM 629 N N . SER A 1 82 ? 8.377 15.310 -12.849 1.00 79.56 82 SER A N 1
ATOM 630 C CA . SER A 1 82 ? 8.271 16.685 -12.345 1.00 79.56 82 SER A CA 1
ATOM 631 C C . SER A 1 82 ? 7.034 16.863 -11.460 1.00 79.56 82 SER A C 1
ATOM 633 O O . SER A 1 82 ? 6.109 16.061 -11.521 1.00 79.56 82 SER A O 1
ATOM 635 N N . ARG A 1 83 ? 6.971 17.942 -10.669 1.00 73.62 83 ARG A N 1
ATOM 636 C CA . ARG A 1 83 ? 5.799 18.242 -9.823 1.00 73.62 83 ARG A CA 1
ATOM 637 C C . ARG A 1 83 ? 4.495 18.326 -10.628 1.00 73.62 83 ARG A C 1
ATOM 639 O O . ARG A 1 83 ? 3.461 17.857 -10.175 1.00 73.62 83 ARG A O 1
ATOM 646 N N . GLU A 1 84 ? 4.551 18.886 -11.832 1.00 74.94 84 GLU A N 1
ATOM 647 C CA . GLU A 1 84 ? 3.401 18.949 -12.742 1.00 74.94 84 GLU A CA 1
ATOM 648 C C . GLU A 1 84 ? 3.006 17.558 -13.243 1.00 74.94 84 GLU A C 1
ATOM 650 O O . GLU A 1 84 ? 1.833 17.201 -13.206 1.00 74.94 84 GLU A O 1
ATOM 655 N N . GLN A 1 85 ? 3.985 16.735 -13.633 1.00 73.44 85 GLN A N 1
ATOM 656 C CA . GLN A 1 85 ? 3.739 15.345 -14.022 1.00 73.44 85 GLN A CA 1
ATOM 657 C C . GLN A 1 85 ? 3.226 14.502 -12.853 1.00 73.44 85 GLN A C 1
ATOM 659 O O . GLN A 1 85 ? 2.392 13.640 -13.076 1.00 73.44 85 GLN A O 1
ATOM 664 N N . GLN A 1 86 ? 3.669 14.758 -11.619 1.00 71.44 86 GLN A N 1
ATOM 665 C CA . GLN A 1 86 ? 3.133 14.122 -10.413 1.00 71.44 86 GLN A CA 1
ATOM 666 C C . GLN A 1 86 ? 1.653 14.450 -10.234 1.00 71.44 86 GLN A C 1
ATOM 668 O O . GLN A 1 86 ? 0.850 13.530 -10.143 1.00 71.44 86 GLN A O 1
ATOM 673 N N . ASN A 1 87 ? 1.273 15.726 -10.322 1.00 65.12 87 ASN A N 1
ATOM 674 C CA . ASN A 1 87 ? -0.134 16.129 -10.255 1.00 65.12 87 ASN A CA 1
ATOM 675 C C . ASN A 1 87 ? -0.967 15.545 -11.415 1.00 65.12 87 ASN A C 1
ATOM 677 O O . ASN A 1 87 ? -2.125 15.189 -11.233 1.00 65.12 87 ASN A O 1
ATOM 681 N N . MET A 1 88 ? -0.396 15.432 -12.620 1.00 63.75 88 MET A N 1
ATOM 682 C CA . MET A 1 88 ? -1.076 14.790 -13.752 1.00 63.75 88 MET A CA 1
ATOM 683 C C . MET A 1 88 ? -1.199 13.274 -13.578 1.00 63.75 88 MET A C 1
ATOM 685 O O . MET A 1 88 ? -2.195 12.689 -13.987 1.00 63.75 88 MET A O 1
ATOM 689 N N . MET A 1 89 ? -0.210 12.627 -12.962 1.00 65.44 89 MET A N 1
ATOM 690 C CA . MET A 1 89 ? -0.306 11.217 -12.598 1.00 65.44 89 MET A CA 1
ATOM 691 C C . MET A 1 89 ? -1.386 10.980 -11.548 1.00 65.44 89 MET A C 1
ATOM 693 O O . MET A 1 89 ? -1.901 9.883 -11.514 1.00 65.44 89 MET A O 1
ATOM 697 N N . GLU A 1 90 ? -1.782 11.958 -10.733 1.00 58.84 90 GLU A N 1
ATOM 698 C CA . GLU A 1 90 ? -2.902 11.788 -9.792 1.00 58.84 90 GLU A CA 1
ATOM 699 C C . GLU A 1 90 ? -4.279 11.728 -10.479 1.00 58.84 90 GLU A C 1
ATOM 701 O O . GLU A 1 90 ? -5.244 11.296 -9.855 1.00 58.84 90 GLU A O 1
ATOM 706 N N . VAL A 1 91 ? -4.390 12.150 -11.747 1.00 57.94 91 VAL A N 1
ATOM 707 C CA . VAL A 1 91 ? -5.665 12.179 -12.496 1.00 57.94 91 VAL A CA 1
ATOM 708 C C . VAL A 1 91 ? -5.773 11.109 -13.583 1.00 57.94 91 VAL A C 1
ATOM 710 O O . VAL A 1 91 ? -6.790 11.034 -14.275 1.00 57.94 91 VAL A O 1
ATOM 713 N N . LEU A 1 92 ? -4.728 10.304 -13.783 1.00 58.41 92 LEU A N 1
ATOM 714 C CA . LEU A 1 92 ? -4.770 9.205 -14.744 1.00 58.41 92 LEU A CA 1
ATOM 715 C C . LEU A 1 92 ? -5.578 8.017 -14.170 1.00 58.41 92 LEU A C 1
ATOM 717 O O . LEU A 1 92 ? -5.771 7.909 -12.963 1.00 58.41 92 LEU A O 1
ATOM 721 N N . PRO A 1 93 ? -6.084 7.106 -15.013 1.00 52.78 93 PRO A N 1
ATOM 722 C CA . PRO A 1 93 ? -6.679 5.866 -14.529 1.00 52.78 93 PRO A CA 1
ATOM 723 C C . PRO A 1 93 ? -5.627 4.971 -13.857 1.00 52.78 93 PRO A C 1
ATOM 725 O O . PRO A 1 93 ? -4.503 4.856 -14.355 1.00 52.78 93 PRO A O 1
ATOM 728 N N . ASP A 1 94 ? -6.016 4.252 -12.802 1.00 52.56 94 ASP A N 1
ATOM 729 C CA . ASP A 1 94 ? -5.137 3.358 -12.027 1.00 52.56 94 ASP A CA 1
ATOM 730 C C . ASP A 1 94 ? -4.428 2.292 -12.876 1.00 52.56 94 ASP A C 1
ATOM 732 O O . ASP A 1 94 ? -3.364 1.813 -12.508 1.00 52.56 94 ASP A O 1
ATOM 736 N N . ILE A 1 95 ? -4.955 1.947 -14.055 1.00 49.41 95 ILE A N 1
ATOM 737 C CA . ILE A 1 95 ? -4.295 1.015 -14.983 1.00 49.41 95 ILE A CA 1
ATOM 738 C C . ILE A 1 95 ? -3.001 1.585 -15.596 1.00 49.41 95 ILE A C 1
ATOM 740 O O . ILE A 1 95 ? -2.120 0.823 -15.980 1.00 49.41 95 ILE A O 1
ATOM 744 N N . LEU A 1 96 ? -2.873 2.917 -15.680 1.00 49.59 96 LEU A N 1
ATOM 745 C CA . LEU A 1 96 ? -1.687 3.616 -16.193 1.00 49.59 96 LEU A CA 1
ATOM 746 C C . LEU A 1 96 ? -0.735 4.054 -15.067 1.00 49.59 96 LEU A C 1
ATOM 748 O O . LEU A 1 96 ? 0.464 4.186 -15.299 1.00 49.59 96 LEU A O 1
ATOM 752 N N . ILE A 1 97 ? -1.254 4.254 -13.850 1.00 56.66 97 ILE A N 1
ATOM 753 C CA . ILE A 1 97 ? -0.492 4.665 -12.651 1.00 56.66 97 ILE A CA 1
ATOM 754 C C . ILE A 1 97 ? -0.219 3.478 -11.717 1.00 56.66 97 ILE A C 1
ATOM 756 O O . ILE A 1 97 ? 0.348 3.661 -10.642 1.00 56.66 97 ILE A O 1
ATOM 760 N N . GLY A 1 98 ? -0.609 2.262 -12.108 1.00 55.59 98 GLY A N 1
ATOM 761 C CA . GLY A 1 98 ? -0.806 1.091 -11.238 1.00 55.59 98 GLY A CA 1
ATOM 762 C C . GLY A 1 98 ? 0.413 0.549 -10.498 1.00 55.59 98 GLY A C 1
ATOM 763 O O . GLY A 1 98 ? 0.351 -0.530 -9.923 1.00 55.59 98 GLY A O 1
ATOM 764 N N . LEU A 1 99 ? 1.520 1.283 -10.477 1.00 54.66 99 LEU A N 1
ATOM 765 C CA . LEU A 1 99 ? 2.668 1.003 -9.634 1.00 54.66 99 LEU A CA 1
ATOM 766 C C . LEU A 1 99 ? 3.148 2.257 -8.892 1.00 54.66 99 LEU A C 1
ATOM 768 O O . LEU A 1 99 ? 3.437 2.152 -7.708 1.00 54.66 99 LEU A O 1
ATOM 772 N N . SER A 1 100 ? 3.189 3.452 -9.497 1.00 58.84 100 SER A N 1
ATOM 773 C CA . SER A 1 100 ? 3.867 4.612 -8.885 1.00 58.84 100 SER A CA 1
ATOM 774 C C . SER A 1 100 ? 3.169 5.174 -7.642 1.00 58.84 100 SER A C 1
ATOM 776 O O . SER A 1 100 ? 3.850 5.494 -6.669 1.00 58.84 100 SER A O 1
ATOM 778 N N . GLY A 1 101 ? 1.833 5.233 -7.628 1.00 62.66 101 GLY A N 1
ATOM 779 C CA . GLY A 1 101 ? 1.061 5.628 -6.441 1.00 62.66 101 GLY A CA 1
ATOM 780 C C . GLY A 1 101 ? 1.138 4.602 -5.305 1.00 62.66 101 GLY A C 1
ATOM 781 O O . GLY A 1 101 ? 0.917 4.937 -4.142 1.00 62.66 101 GLY A O 1
ATOM 782 N N . TYR A 1 102 ? 1.489 3.357 -5.637 1.00 73.69 102 TYR A N 1
ATOM 783 C CA . TYR A 1 102 ? 1.582 2.243 -4.696 1.00 73.69 102 TYR A CA 1
ATOM 784 C C . TYR A 1 102 ? 3.017 1.958 -4.244 1.00 73.69 102 TYR A C 1
ATOM 786 O O . TYR A 1 102 ? 3.215 1.344 -3.195 1.00 73.69 102 TYR A O 1
ATOM 794 N N . LEU A 1 103 ? 4.015 2.444 -4.991 1.00 75.56 103 LEU A N 1
ATOM 795 C CA . LEU A 1 103 ? 5.439 2.267 -4.711 1.00 75.56 103 LEU A CA 1
ATOM 796 C C . LEU A 1 103 ? 5.807 2.615 -3.264 1.00 75.56 103 LEU A C 1
ATOM 798 O O . LEU A 1 103 ? 6.484 1.796 -2.652 1.00 75.56 103 LEU A O 1
ATOM 802 N N . PRO A 1 104 ? 5.350 3.734 -2.663 1.00 79.50 104 PRO A N 1
ATOM 803 C CA . PRO A 1 104 ? 5.699 4.038 -1.276 1.00 79.50 104 PRO A CA 1
ATOM 804 C C . PRO A 1 104 ? 5.238 2.954 -0.292 1.00 79.50 104 PRO A C 1
ATOM 806 O O . PRO A 1 104 ? 5.959 2.623 0.647 1.00 79.50 104 PRO A O 1
ATOM 809 N N . PHE A 1 105 ? 4.059 2.370 -0.525 1.00 85.38 105 PHE A N 1
ATOM 810 C CA . PHE A 1 105 ? 3.507 1.304 0.313 1.00 85.38 105 PHE A CA 1
ATOM 811 C C . PHE A 1 105 ? 4.221 -0.025 0.083 1.00 85.38 105 PHE A C 1
ATOM 813 O O . PHE A 1 105 ? 4.520 -0.727 1.045 1.00 85.38 105 PHE A O 1
ATOM 820 N N . MET A 1 106 ? 4.544 -0.334 -1.175 1.00 82.75 106 MET A N 1
ATOM 821 C CA . MET A 1 106 ? 5.335 -1.508 -1.551 1.00 82.75 106 MET A CA 1
ATOM 822 C C . MET A 1 106 ? 6.738 -1.447 -0.944 1.00 82.75 106 MET A C 1
ATOM 824 O O . MET A 1 106 ? 7.186 -2.414 -0.341 1.00 82.75 106 MET A O 1
ATOM 828 N N . SER A 1 107 ? 7.413 -0.297 -1.024 1.00 83.75 107 SER A N 1
ATOM 829 C CA . SER A 1 107 ? 8.728 -0.097 -0.411 1.00 83.75 107 SER A CA 1
ATOM 830 C C . SER A 1 107 ? 8.675 -0.239 1.111 1.00 83.75 107 SER A C 1
ATOM 832 O O . SER A 1 107 ? 9.521 -0.915 1.687 1.00 83.75 107 SER A O 1
ATOM 834 N N . MET A 1 108 ? 7.659 0.338 1.764 1.00 85.94 108 MET A N 1
ATOM 835 C CA . MET A 1 108 ? 7.461 0.188 3.210 1.00 85.94 108 MET A CA 1
ATOM 836 C C . MET A 1 108 ? 7.201 -1.274 3.603 1.00 85.94 108 MET A C 1
ATOM 838 O O . MET A 1 108 ? 7.719 -1.752 4.610 1.00 85.94 108 MET A O 1
ATOM 842 N N . HIS A 1 109 ? 6.405 -1.995 2.808 1.00 87.75 109 HIS A N 1
ATOM 843 C CA . HIS A 1 109 ? 6.140 -3.418 3.013 1.00 87.75 109 HIS A CA 1
ATOM 844 C C . HIS A 1 109 ? 7.400 -4.262 2.855 1.00 87.75 109 HIS A C 1
ATOM 846 O O . HIS A 1 109 ? 7.670 -5.084 3.726 1.00 87.75 109 HIS A O 1
ATOM 852 N N . TRP A 1 110 ? 8.175 -4.052 1.791 1.00 84.75 110 TRP A N 1
ATOM 853 C CA . TRP A 1 110 ? 9.415 -4.790 1.561 1.00 84.75 110 TRP A CA 1
ATOM 854 C C . TRP A 1 110 ? 10.415 -4.590 2.684 1.00 84.75 110 TRP A C 1
ATOM 856 O O . TRP A 1 110 ? 11.042 -5.560 3.093 1.00 84.75 110 TRP A O 1
ATOM 866 N N . GLU A 1 111 ? 10.510 -3.383 3.233 1.00 83.56 111 GLU A N 1
ATOM 867 C CA . GLU A 1 111 ? 11.349 -3.148 4.402 1.00 83.56 111 GLU A CA 1
ATOM 868 C C . GLU A 1 111 ? 10.849 -3.922 5.628 1.00 83.56 111 GLU A C 1
ATOM 870 O O . GLU A 1 111 ? 11.616 -4.633 6.271 1.00 83.56 111 GLU A O 1
ATOM 875 N N . LEU A 1 112 ? 9.555 -3.822 5.952 1.00 84.94 112 LEU A N 1
ATOM 876 C CA . LEU A 1 112 ? 8.966 -4.545 7.084 1.00 84.94 112 LEU A CA 1
ATOM 877 C C . LEU A 1 112 ? 9.105 -6.068 6.923 1.00 84.94 112 LEU A C 1
ATOM 879 O O . LEU A 1 112 ? 9.316 -6.788 7.898 1.00 84.94 112 LEU A O 1
ATOM 883 N N . ALA A 1 113 ? 9.002 -6.564 5.690 1.00 81.75 113 ALA A N 1
ATOM 884 C CA . ALA A 1 113 ? 9.229 -7.961 5.355 1.00 81.75 113 ALA A CA 1
ATOM 885 C C . ALA A 1 113 ? 10.710 -8.340 5.492 1.00 81.75 113 ALA A C 1
ATOM 887 O O . ALA A 1 113 ? 11.011 -9.394 6.046 1.00 81.75 113 ALA A O 1
ATOM 888 N N . ALA A 1 114 ? 11.630 -7.489 5.035 1.00 80.00 114 ALA A N 1
ATOM 889 C CA . ALA A 1 114 ? 13.066 -7.687 5.183 1.00 80.00 114 ALA A CA 1
ATOM 890 C C . ALA A 1 114 ? 13.476 -7.695 6.660 1.00 80.00 114 ALA A C 1
ATOM 892 O O . ALA A 1 114 ? 14.244 -8.554 7.071 1.00 80.00 114 ALA A O 1
ATOM 893 N N . GLU A 1 115 ? 12.919 -6.818 7.491 1.00 77.75 115 GLU A N 1
ATOM 894 C CA . GLU A 1 115 ? 13.130 -6.847 8.939 1.00 77.75 115 GLU A CA 1
ATOM 895 C C . GLU A 1 115 ? 12.561 -8.121 9.574 1.00 77.75 115 GLU A C 1
ATOM 897 O O . GLU A 1 115 ? 13.213 -8.726 10.420 1.00 77.75 115 GLU A O 1
ATOM 902 N N . ALA A 1 116 ? 11.382 -8.578 9.151 1.00 75.62 116 ALA A N 1
ATOM 903 C CA . ALA A 1 116 ? 10.835 -9.843 9.634 1.00 75.62 116 ALA A CA 1
ATOM 904 C C . ALA A 1 116 ? 11.689 -11.058 9.211 1.00 75.62 116 ALA A C 1
ATOM 906 O O . ALA A 1 116 ? 11.767 -12.037 9.949 1.00 75.62 116 ALA A O 1
ATOM 907 N N . LEU A 1 117 ? 12.329 -10.996 8.038 1.00 71.94 117 LEU A N 1
ATOM 908 C CA . LEU A 1 117 ? 13.178 -12.052 7.476 1.00 71.94 117 LEU A CA 1
ATOM 909 C C . LEU A 1 117 ? 14.605 -12.065 8.040 1.00 71.94 117 LEU A C 1
ATOM 911 O O . LEU A 1 117 ? 15.153 -13.131 8.316 1.00 71.94 117 LEU A O 1
ATOM 915 N N . PHE A 1 118 ? 15.218 -10.889 8.145 1.00 71.88 118 PHE A N 1
ATOM 916 C CA . PHE A 1 118 ? 16.651 -10.697 8.381 1.00 71.88 118 PHE A CA 1
ATOM 917 C C . PHE A 1 118 ? 16.949 -9.961 9.693 1.00 71.88 118 PHE A C 1
ATOM 919 O O . PHE A 1 118 ? 18.100 -9.925 10.130 1.00 71.88 118 PHE A O 1
ATOM 926 N N . GLY A 1 119 ? 15.940 -9.360 10.325 1.00 60.31 119 GLY A N 1
ATOM 927 C CA . GLY A 1 119 ? 16.076 -8.654 11.591 1.00 60.31 119 GLY A CA 1
ATOM 928 C C . GLY A 1 119 ? 16.285 -9.603 12.770 1.00 60.31 119 GLY A C 1
ATOM 929 O O . GLY A 1 119 ? 15.786 -10.724 12.823 1.00 60.31 119 GLY A O 1
ATOM 930 N N . THR A 1 120 ? 17.009 -9.117 13.773 1.00 50.06 120 THR A N 1
ATOM 931 C CA . THR A 1 120 ? 17.377 -9.836 15.005 1.00 50.06 120 THR A CA 1
ATOM 932 C C . THR A 1 120 ? 16.196 -10.155 15.937 1.00 50.06 120 THR A C 1
ATOM 934 O O . THR A 1 120 ? 16.400 -10.759 16.991 1.00 50.06 120 THR A O 1
ATOM 937 N N . ALA A 1 121 ? 14.970 -9.754 15.580 1.00 46.38 121 ALA A N 1
ATOM 938 C CA . ALA A 1 121 ? 13.799 -9.766 16.457 1.00 46.38 121 ALA A CA 1
ATOM 939 C C . ALA A 1 121 ? 13.062 -11.116 16.529 1.00 46.38 121 ALA A C 1
ATOM 941 O O . ALA A 1 121 ? 12.386 -11.377 17.522 1.00 46.38 121 ALA A O 1
ATOM 942 N N . PHE A 1 122 ? 13.216 -11.997 15.537 1.00 47.97 122 PHE A N 1
ATOM 943 C CA . PHE A 1 122 ? 12.532 -13.292 15.518 1.00 47.97 122 PHE A CA 1
ATOM 944 C C . PHE A 1 122 ? 13.561 -14.415 15.594 1.00 47.97 122 PHE A C 1
ATOM 946 O O . PHE A 1 122 ? 14.235 -14.772 14.629 1.00 47.97 122 PHE A O 1
ATOM 953 N N . GLY A 1 123 ? 13.747 -14.902 16.820 1.00 42.66 123 GLY A N 1
ATOM 954 C CA . GLY A 1 123 ? 14.777 -15.860 17.181 1.00 42.66 123 GLY A CA 1
ATOM 955 C C . GLY A 1 123 ? 14.829 -17.080 16.261 1.00 42.66 123 GLY A C 1
ATOM 956 O O . GLY A 1 123 ? 13.826 -17.726 15.969 1.00 42.66 123 GLY A O 1
ATOM 957 N N . THR A 1 124 ? 16.060 -17.449 15.913 1.00 38.66 124 THR A N 1
ATOM 958 C CA . THR A 1 124 ? 16.461 -18.706 15.271 1.00 38.66 124 THR A CA 1
ATOM 959 C C . THR A 1 124 ? 15.922 -18.951 13.860 1.00 38.66 124 THR A C 1
ATOM 961 O O . THR A 1 124 ? 14.973 -19.703 13.651 1.00 38.66 124 THR A O 1
ATOM 964 N N . VAL A 1 125 ? 16.685 -18.461 12.878 1.00 44.22 125 VAL A N 1
ATOM 965 C CA . VAL A 1 125 ? 16.839 -19.096 11.561 1.00 44.22 125 VAL A CA 1
ATOM 966 C C . VAL A 1 125 ? 17.208 -20.569 11.790 1.00 44.22 125 VAL A C 1
ATOM 968 O O . VAL A 1 125 ? 18.358 -20.897 12.083 1.00 44.22 125 VAL A O 1
ATOM 971 N N . LYS A 1 126 ? 16.224 -21.472 11.745 1.00 42.06 126 LYS A N 1
ATOM 972 C CA . LYS A 1 126 ? 16.447 -22.919 11.830 1.00 42.06 126 LYS A CA 1
ATOM 973 C C . LYS A 1 126 ? 16.186 -23.566 10.474 1.00 42.06 126 LYS A C 1
ATOM 975 O O . LYS A 1 126 ? 15.044 -23.669 10.050 1.00 42.06 126 LYS A O 1
ATOM 980 N N . GLN A 1 127 ? 17.286 -24.092 9.931 1.00 40.31 127 GLN A N 1
ATOM 981 C CA . GLN A 1 127 ? 17.415 -25.156 8.930 1.00 40.31 127 GLN A CA 1
ATOM 982 C C . GLN A 1 127 ? 17.122 -24.779 7.458 1.00 40.31 127 GLN A C 1
ATOM 984 O O . GLN A 1 127 ? 15.980 -24.492 7.107 1.00 40.31 127 GLN A O 1
ATOM 989 N N . PRO A 1 128 ? 18.133 -24.847 6.568 1.00 36.19 128 PRO A N 1
ATOM 990 C CA . PRO A 1 128 ? 17.925 -24.830 5.122 1.00 36.19 128 PRO A CA 1
ATOM 991 C C . PRO A 1 128 ? 17.354 -26.182 4.647 1.00 36.19 128 PRO A C 1
ATOM 993 O O . PRO A 1 128 ? 17.895 -27.229 4.997 1.00 36.19 128 PRO A O 1
ATOM 996 N N . GLY A 1 129 ? 16.273 -26.168 3.854 1.00 42.28 129 GLY A N 1
ATOM 997 C CA . GLY A 1 129 ? 15.772 -27.365 3.148 1.00 42.28 129 GLY A CA 1
ATOM 998 C C . GLY A 1 129 ? 14.255 -27.614 3.144 1.00 42.28 129 GLY A C 1
ATOM 999 O O . GLY A 1 129 ? 13.798 -28.535 2.474 1.00 42.28 129 GLY A O 1
ATOM 1000 N N . SER A 1 130 ? 13.444 -26.813 3.836 1.00 39.34 130 SER A N 1
ATOM 1001 C CA . SER A 1 130 ? 11.975 -26.864 3.740 1.00 39.34 130 SER A CA 1
ATOM 1002 C C . SER A 1 130 ? 11.422 -25.446 3.768 1.00 39.34 130 SER A C 1
ATOM 1004 O O . SER A 1 130 ? 11.907 -24.655 4.572 1.00 39.34 130 SER A O 1
ATOM 1006 N N . GLY A 1 131 ? 10.445 -25.125 2.910 1.00 49.47 131 GLY A N 1
ATOM 1007 C CA . GLY A 1 131 ? 9.900 -23.770 2.742 1.00 49.47 131 GLY A CA 1
ATOM 1008 C C . GLY A 1 131 ? 9.775 -22.981 4.052 1.00 49.47 131 GLY A C 1
ATOM 1009 O O . GLY A 1 131 ? 9.264 -23.485 5.053 1.00 49.47 131 GLY A O 1
ATOM 1010 N N . PHE A 1 132 ? 10.278 -21.750 4.040 1.00 55.50 132 PHE A N 1
ATOM 1011 C CA . PHE A 1 132 ? 10.404 -20.923 5.230 1.00 55.50 132 PHE A CA 1
ATOM 1012 C C . PHE A 1 132 ? 9.054 -20.279 5.568 1.00 55.50 132 PHE A C 1
ATOM 1014 O O . PHE A 1 132 ? 8.598 -19.346 4.911 1.00 55.50 132 PHE A O 1
ATOM 1021 N N . LEU A 1 133 ? 8.374 -20.799 6.590 1.00 56.19 133 LEU A N 1
ATOM 1022 C CA . LEU A 1 133 ? 7.194 -20.137 7.139 1.00 56.19 133 LEU A CA 1
ATOM 1023 C C . LEU A 1 133 ? 7.648 -19.189 8.245 1.00 56.19 133 LEU A C 1
ATOM 1025 O O . LEU A 1 133 ? 7.946 -19.634 9.355 1.00 56.19 133 LEU A O 1
ATOM 1029 N N . LEU A 1 134 ? 7.659 -17.890 7.954 1.00 61.50 134 LEU A N 1
ATOM 1030 C CA . LEU A 1 134 ? 7.777 -16.886 9.002 1.00 61.50 134 LEU A CA 1
ATOM 1031 C C . LEU A 1 134 ? 6.542 -16.973 9.900 1.00 61.50 134 LEU A C 1
ATOM 1033 O O . LEU A 1 134 ? 5.420 -16.825 9.412 1.00 61.50 134 LEU A O 1
ATOM 1037 N N . ARG A 1 135 ? 6.749 -17.226 11.193 1.00 62.94 135 ARG A N 1
ATOM 1038 C CA . ARG A 1 135 ? 5.707 -17.162 12.227 1.00 62.94 135 ARG A CA 1
ATOM 1039 C C . ARG A 1 135 ? 5.835 -15.848 12.996 1.00 62.94 135 ARG A C 1
ATOM 1041 O O . ARG A 1 135 ? 6.922 -15.285 13.055 1.00 62.94 135 ARG A O 1
ATOM 1048 N N . ASP A 1 136 ? 4.724 -15.391 13.565 1.00 70.19 136 ASP A N 1
ATOM 1049 C CA . ASP A 1 136 ? 4.637 -14.201 14.426 1.00 70.19 136 ASP A CA 1
ATOM 1050 C C . ASP A 1 136 ? 4.980 -12.873 13.725 1.00 70.19 136 ASP A C 1
ATOM 1052 O O . ASP A 1 136 ? 5.490 -11.929 14.327 1.00 70.19 136 ASP A O 1
ATOM 1056 N N . VAL A 1 137 ? 4.662 -12.783 12.433 1.00 77.69 137 VAL A N 1
ATOM 1057 C CA . VAL A 1 137 ? 4.894 -11.578 11.632 1.00 77.69 137 VAL A CA 1
ATOM 1058 C C . VAL A 1 137 ? 3.811 -10.526 11.925 1.00 77.69 137 VAL A C 1
ATOM 1060 O O . VAL A 1 137 ? 2.638 -10.893 12.043 1.00 77.69 137 VAL A O 1
ATOM 1063 N N . PRO A 1 138 ? 4.145 -9.218 11.984 1.00 80.75 138 PRO A N 1
ATOM 1064 C CA . PRO A 1 138 ? 3.143 -8.161 12.079 1.00 80.75 138 PRO A CA 1
ATOM 1065 C C . PRO A 1 138 ? 2.043 -8.289 11.005 1.00 80.75 138 PRO A C 1
ATOM 1067 O O . PRO A 1 138 ? 2.374 -8.536 9.838 1.00 80.75 138 PRO A O 1
ATOM 1070 N N . PRO A 1 139 ? 0.757 -8.038 11.334 1.00 83.44 139 PRO A N 1
ATOM 1071 C CA . PRO A 1 139 ? -0.350 -8.159 10.380 1.00 83.44 139 PRO A CA 1
ATOM 1072 C C . PRO A 1 139 ? -0.152 -7.338 9.105 1.00 83.44 139 PRO A C 1
ATOM 1074 O O . PRO A 1 139 ? -0.543 -7.769 8.026 1.00 83.44 139 PRO A O 1
ATOM 1077 N N . VAL A 1 140 ? 0.512 -6.181 9.206 1.00 88.31 140 VAL A N 1
ATOM 1078 C CA . VAL A 1 140 ? 0.864 -5.346 8.048 1.00 88.31 140 VAL A CA 1
ATOM 1079 C C . VAL A 1 140 ? 1.716 -6.085 7.017 1.00 88.31 140 VAL A C 1
ATOM 1081 O O . VAL A 1 140 ? 1.544 -5.859 5.832 1.00 88.31 140 VAL A O 1
ATOM 1084 N N . VAL A 1 141 ? 2.595 -7.005 7.410 1.00 88.25 141 VAL A N 1
ATOM 1085 C CA . VAL A 1 141 ? 3.422 -7.753 6.450 1.00 88.25 141 VAL A CA 1
ATOM 1086 C C . VAL A 1 141 ? 2.641 -8.915 5.848 1.00 88.25 141 VAL A C 1
ATOM 1088 O O . VAL A 1 141 ? 2.706 -9.127 4.638 1.00 88.25 141 VAL A O 1
ATOM 1091 N N . ALA A 1 142 ? 1.899 -9.651 6.680 1.00 87.19 142 ALA A N 1
ATOM 1092 C CA . ALA A 1 142 ? 1.149 -10.832 6.258 1.00 87.19 142 ALA A CA 1
ATOM 1093 C C . ALA A 1 142 ? -0.061 -10.475 5.375 1.00 87.19 142 ALA A C 1
ATOM 1095 O O . ALA A 1 142 ? -0.347 -11.165 4.400 1.00 87.19 142 ALA A O 1
ATOM 1096 N N . MET A 1 143 ? -0.754 -9.375 5.685 1.00 88.00 143 MET A N 1
ATOM 1097 C CA . MET A 1 143 ? -1.998 -8.982 5.014 1.00 88.00 143 MET A CA 1
ATOM 1098 C C . MET A 1 143 ? -1.800 -8.014 3.853 1.00 88.00 143 MET A C 1
ATOM 1100 O O . MET A 1 143 ? -2.695 -7.888 3.015 1.00 88.00 143 MET A O 1
ATOM 1104 N N . PHE A 1 144 ? -0.652 -7.338 3.767 1.00 89.44 144 PHE A N 1
ATOM 1105 C CA . PHE A 1 144 ? -0.417 -6.376 2.696 1.00 89.44 144 PHE A CA 1
ATOM 1106 C C . PHE A 1 144 ? -0.534 -6.964 1.285 1.00 89.44 144 PHE A C 1
ATOM 1108 O O . PHE A 1 144 ? -1.160 -6.294 0.476 1.00 89.44 144 PHE A O 1
ATOM 1115 N N . PRO A 1 145 ? -0.078 -8.194 0.963 1.00 86.38 145 PRO A N 1
ATOM 1116 C CA . PRO A 1 145 ? -0.318 -8.776 -0.362 1.00 86.38 145 PRO A CA 1
ATOM 1117 C C . PRO A 1 145 ? -1.808 -8.833 -0.729 1.00 86.38 145 PRO A C 1
ATOM 1119 O O . PRO A 1 145 ? -2.201 -8.435 -1.818 1.00 86.38 145 PRO A O 1
ATOM 1122 N N . THR A 1 146 ? -2.668 -9.218 0.222 1.00 85.88 146 THR A N 1
ATOM 1123 C CA . THR A 1 146 ? -4.126 -9.231 0.004 1.00 85.88 146 THR A CA 1
ATOM 1124 C C . THR A 1 146 ? -4.686 -7.820 -0.199 1.00 85.88 146 THR A C 1
ATOM 1126 O O . THR A 1 146 ? -5.601 -7.626 -1.000 1.00 85.88 146 THR A O 1
ATOM 1129 N N . VAL A 1 147 ? -4.156 -6.832 0.529 1.00 89.19 147 VAL A N 1
ATOM 1130 C CA . VAL A 1 147 ? -4.529 -5.420 0.361 1.00 89.19 147 VAL A CA 1
ATOM 1131 C C . VAL A 1 147 ? -4.071 -4.900 -0.999 1.00 89.19 147 VAL A C 1
ATOM 1133 O O . VAL A 1 147 ? -4.871 -4.281 -1.687 1.00 89.19 147 VAL A O 1
ATOM 1136 N N . ALA A 1 148 ? -2.835 -5.193 -1.404 1.00 85.25 148 ALA A N 1
ATOM 1137 C CA . ALA A 1 148 ? -2.246 -4.797 -2.679 1.00 85.25 148 ALA A CA 1
ATOM 1138 C C . ALA A 1 148 ? -3.011 -5.369 -3.884 1.00 85.25 148 ALA A C 1
ATOM 1140 O O . ALA A 1 148 ? -3.188 -4.671 -4.877 1.00 85.25 148 ALA A O 1
ATOM 1141 N N . ASP A 1 149 ? -3.548 -6.585 -3.759 1.00 83.12 149 ASP A N 1
ATOM 1142 C CA . ASP A 1 149 ? -4.404 -7.223 -4.770 1.00 83.12 149 ASP A CA 1
ATOM 1143 C C . ASP A 1 149 ? -5.845 -6.674 -4.804 1.00 83.12 149 ASP A C 1
ATOM 1145 O O . ASP A 1 149 ? -6.684 -7.150 -5.575 1.00 83.12 149 ASP A O 1
ATOM 1149 N N . THR A 1 150 ? -6.168 -5.694 -3.954 1.00 87.12 150 THR A N 1
ATOM 1150 C CA . THR A 1 150 ? -7.514 -5.130 -3.810 1.00 87.12 150 THR A CA 1
ATOM 1151 C C . THR A 1 150 ? -7.472 -3.606 -3.988 1.00 87.12 150 THR A C 1
ATOM 1153 O O . THR A 1 150 ? -7.309 -2.884 -3.000 1.00 87.12 150 THR A O 1
ATOM 1156 N N . PRO A 1 151 ? -7.685 -3.072 -5.209 1.00 85.56 151 PRO A N 1
ATOM 1157 C CA . PRO A 1 151 ? -7.521 -1.642 -5.511 1.00 85.56 151 PRO A CA 1
ATOM 1158 C C . PRO A 1 151 ? -8.259 -0.696 -4.554 1.00 85.56 151 PRO A C 1
ATOM 1160 O O . PRO A 1 151 ? -7.710 0.312 -4.120 1.00 85.56 151 PRO A O 1
ATOM 1163 N N . LEU A 1 152 ? -9.482 -1.049 -4.146 1.00 87.50 152 LEU A N 1
ATOM 1164 C CA . LEU A 1 152 ? -10.273 -0.261 -3.193 1.00 87.50 152 LEU A CA 1
ATOM 1165 C C . LEU A 1 152 ? -9.625 -0.168 -1.797 1.00 87.50 152 LEU A C 1
ATOM 1167 O O . LEU A 1 152 ? -9.701 0.877 -1.153 1.00 87.50 152 LEU A O 1
ATOM 1171 N N . LEU A 1 153 ? -8.972 -1.237 -1.326 1.00 90.75 153 LEU A N 1
ATOM 1172 C CA . LEU A 1 153 ? -8.251 -1.225 -0.049 1.00 90.75 153 LEU A CA 1
ATOM 1173 C C . LEU A 1 153 ? -6.940 -0.444 -0.155 1.00 90.75 153 LEU A C 1
ATOM 1175 O O . LEU A 1 153 ? -6.574 0.251 0.793 1.00 90.75 153 LEU A O 1
ATOM 1179 N N . VAL A 1 154 ? -6.256 -0.517 -1.301 1.00 88.75 154 VAL A N 1
ATOM 1180 C CA . VAL A 1 154 ? -5.070 0.311 -1.558 1.00 88.75 154 VAL A CA 1
ATOM 1181 C C . VAL A 1 154 ? -5.442 1.790 -1.599 1.00 88.75 154 VAL A C 1
ATOM 1183 O O . VAL A 1 154 ? -4.737 2.606 -1.015 1.00 88.75 154 VAL A O 1
ATOM 1186 N N . GLU A 1 155 ? -6.575 2.144 -2.204 1.00 87.81 155 GLU A N 1
ATOM 1187 C CA . GLU A 1 155 ? -7.061 3.524 -2.215 1.00 87.81 155 GLU A CA 1
ATOM 1188 C C . GLU A 1 155 ? -7.415 4.017 -0.805 1.00 87.81 155 GLU A C 1
ATOM 1190 O O . GLU A 1 155 ? -7.009 5.109 -0.403 1.00 87.81 155 GLU A O 1
ATOM 1195 N N . ALA A 1 156 ? -8.089 3.187 -0.001 1.00 92.00 156 ALA A N 1
ATOM 1196 C CA . ALA A 1 156 ? -8.340 3.490 1.408 1.00 92.00 156 ALA A CA 1
ATOM 1197 C C . ALA A 1 156 ? -7.035 3.704 2.193 1.00 92.00 156 ALA A C 1
ATOM 1199 O O . ALA A 1 156 ? -6.932 4.650 2.979 1.00 92.00 156 ALA A O 1
ATOM 1200 N N . LEU A 1 157 ? -6.026 2.857 1.969 1.00 92.88 157 LEU A N 1
ATOM 1201 C CA . LEU A 1 157 ? -4.694 3.001 2.556 1.00 92.88 157 LEU A CA 1
ATOM 1202 C C . LEU A 1 157 ? -4.031 4.302 2.105 1.00 92.88 157 LEU A C 1
ATOM 1204 O O . LEU A 1 157 ? -3.522 5.031 2.948 1.00 92.88 157 LEU A O 1
ATOM 1208 N N . ARG A 1 158 ? -4.083 4.628 0.812 1.00 89.81 158 ARG A N 1
ATOM 1209 C CA . ARG A 1 158 ? -3.471 5.832 0.247 1.00 89.81 158 ARG A CA 1
ATOM 1210 C C . ARG A 1 158 ? -4.045 7.100 0.861 1.00 89.81 158 ARG A C 1
ATOM 1212 O O . ARG A 1 158 ? -3.286 7.930 1.358 1.00 89.81 158 ARG A O 1
ATOM 1219 N N . VAL A 1 159 ? -5.370 7.229 0.858 1.00 89.94 159 VAL A N 1
ATOM 1220 C CA . VAL A 1 159 ? -6.063 8.403 1.403 1.00 89.94 159 VAL A CA 1
ATOM 1221 C C . VAL A 1 159 ? -5.819 8.514 2.907 1.00 89.94 159 VAL A C 1
ATOM 1223 O O . VAL A 1 159 ? -5.319 9.534 3.374 1.00 89.94 159 VAL A O 1
ATOM 1226 N N . SER A 1 160 ? -6.075 7.440 3.661 1.00 94.19 160 SER A N 1
ATOM 1227 C CA . SER A 1 160 ? -5.935 7.464 5.122 1.00 94.19 160 SER A CA 1
ATOM 1228 C C . SER A 1 160 ? -4.495 7.671 5.591 1.00 94.19 160 SER A C 1
ATOM 1230 O O . SER A 1 160 ? -4.266 8.316 6.614 1.00 94.19 160 SER A O 1
ATOM 1232 N N . TRP A 1 161 ? -3.513 7.128 4.866 1.00 93.44 161 TRP A N 1
ATOM 1233 C CA . TRP A 1 161 ? -2.103 7.334 5.175 1.00 93.44 161 TRP A CA 1
ATOM 1234 C C . TRP A 1 161 ? -1.662 8.752 4.850 1.00 93.44 161 TRP A C 1
ATOM 1236 O O . TRP A 1 161 ? -0.904 9.333 5.619 1.00 93.44 161 TRP A O 1
ATOM 1246 N N . ASN A 1 162 ? -2.145 9.337 3.751 1.00 90.19 162 ASN A N 1
ATOM 1247 C CA . ASN A 1 162 ? -1.863 10.733 3.446 1.00 90.19 162 ASN A CA 1
ATOM 1248 C C . ASN A 1 162 ? -2.400 11.659 4.546 1.00 90.19 162 ASN A C 1
ATOM 1250 O O . ASN A 1 162 ? -1.660 12.526 5.007 1.00 90.19 162 ASN A O 1
ATOM 1254 N N . ASP A 1 163 ? -3.623 11.427 5.034 1.00 91.31 163 ASP A N 1
ATOM 1255 C CA . ASP A 1 163 ? -4.179 12.162 6.178 1.00 91.31 163 ASP A CA 1
ATOM 1256 C C . ASP A 1 163 ? -3.268 12.026 7.406 1.00 91.31 163 ASP A C 1
ATOM 1258 O O . ASP A 1 163 ? -2.835 13.021 7.990 1.00 91.31 163 ASP A O 1
ATOM 1262 N N . ARG A 1 164 ? -2.869 10.788 7.730 1.00 93.38 164 ARG A N 1
ATOM 1263 C CA . ARG A 1 164 ? -1.971 10.506 8.853 1.00 93.38 164 ARG A CA 1
ATOM 1264 C C . ARG A 1 164 ? -0.599 11.162 8.695 1.00 93.38 164 ARG A C 1
ATOM 1266 O O . ARG A 1 164 ? -0.037 11.656 9.669 1.00 93.38 164 ARG A O 1
ATOM 1273 N N . LEU A 1 165 ? -0.052 11.197 7.483 1.00 89.88 165 LEU A N 1
ATOM 1274 C CA . LEU A 1 165 ? 1.199 11.885 7.187 1.00 89.88 165 LEU A CA 1
ATOM 1275 C C . LEU A 1 165 ? 1.069 13.386 7.442 1.00 89.88 165 LEU A C 1
ATOM 1277 O O . LEU A 1 165 ? 2.009 13.974 7.968 1.00 89.88 165 LEU A O 1
ATOM 1281 N N . GLN A 1 166 ? -0.048 14.033 7.105 1.00 89.75 166 GLN A N 1
ATOM 1282 C CA . GLN A 1 166 ? -0.206 15.471 7.360 1.00 89.75 166 GLN A CA 1
ATOM 1283 C C . GLN A 1 166 ? -0.165 15.812 8.857 1.00 89.75 166 GLN A C 1
ATOM 1285 O O . GLN A 1 166 ? 0.352 16.867 9.217 1.00 89.75 166 GLN A O 1
ATOM 1290 N N . GLU A 1 167 ? -0.600 14.897 9.724 1.00 91.62 167 GLU A N 1
ATOM 1291 C CA . GLU A 1 167 ? -0.548 15.047 11.185 1.00 91.62 167 GLU A CA 1
ATOM 1292 C C . GLU A 1 167 ? 0.866 14.892 11.771 1.00 91.62 167 GLU A C 1
ATOM 1294 O O . GLU A 1 167 ? 1.140 15.360 12.879 1.00 91.62 167 GLU A O 1
ATOM 1299 N N . LEU A 1 168 ? 1.782 14.229 11.056 1.00 91.94 168 LEU A N 1
ATOM 1300 C CA . LEU A 1 168 ? 3.140 13.996 11.541 1.00 91.94 168 LEU A CA 1
ATOM 1301 C C . LEU A 1 168 ? 4.019 15.243 11.428 1.00 91.94 168 LEU A C 1
ATOM 1303 O O . LEU A 1 168 ? 4.033 15.957 10.419 1.00 91.94 168 LEU A O 1
ATOM 1307 N N . SER A 1 169 ? 4.855 15.433 12.449 1.00 94.19 169 SER A N 1
ATOM 1308 C CA . SER A 1 169 ? 5.886 16.467 12.448 1.00 94.19 169 SER A CA 1
ATOM 1309 C C . SER A 1 169 ? 6.910 16.252 11.324 1.00 94.19 169 SER A C 1
ATOM 1311 O O . SER A 1 169 ? 7.150 15.133 10.861 1.00 94.19 169 SER A O 1
ATOM 1313 N N . THR A 1 170 ? 7.572 17.326 10.891 1.00 91.44 170 THR A N 1
ATOM 1314 C CA . THR A 1 170 ? 8.600 17.255 9.840 1.00 91.44 170 THR A CA 1
ATOM 1315 C C . THR A 1 170 ? 9.818 16.419 10.228 1.00 91.44 170 THR A C 1
ATOM 1317 O O . THR A 1 170 ? 10.481 15.895 9.338 1.00 91.44 170 THR A O 1
ATOM 1320 N N . SER A 1 171 ? 10.138 16.296 11.522 1.00 88.56 171 SER A N 1
ATOM 1321 C CA . SER A 1 171 ? 11.211 15.414 11.999 1.00 88.56 171 SER A CA 1
ATOM 1322 C C . SER A 1 171 ? 10.784 13.950 11.930 1.00 88.56 171 SER A C 1
ATOM 1324 O O . SER A 1 171 ? 11.515 13.141 11.370 1.00 88.56 171 SER A O 1
ATOM 1326 N N . SER A 1 172 ? 9.566 13.627 12.379 1.00 88.06 172 SER A N 1
ATOM 1327 C CA . SER A 1 172 ? 9.003 12.271 12.298 1.00 88.06 172 SER A CA 1
ATOM 1328 C C . SER A 1 172 ? 8.901 11.755 10.861 1.00 88.06 172 SER A C 1
ATOM 1330 O O . SER A 1 172 ? 9.100 10.574 10.628 1.00 88.06 172 SER A O 1
ATOM 1332 N N . LYS A 1 173 ? 8.633 12.633 9.884 1.00 87.94 173 LYS A N 1
ATOM 1333 C CA . LYS A 1 173 ? 8.603 12.270 8.453 1.00 87.94 173 LYS A CA 1
ATOM 1334 C C . LYS A 1 173 ? 9.968 11.872 7.885 1.00 87.94 173 LYS A C 1
ATOM 1336 O O . LYS A 1 173 ? 10.017 11.192 6.867 1.00 87.94 173 LYS A O 1
ATOM 1341 N N . LYS A 1 174 ? 11.061 12.348 8.489 1.00 88.62 174 LYS A N 1
ATOM 1342 C CA . LYS A 1 174 ? 12.440 12.058 8.060 1.00 88.62 174 LYS A CA 1
ATOM 1343 C C . LYS A 1 174 ? 13.041 10.866 8.797 1.00 88.62 174 LYS A C 1
ATOM 1345 O O . LYS A 1 174 ? 14.002 10.284 8.308 1.00 88.62 174 LYS A O 1
ATOM 1350 N N . ASP A 1 175 ? 12.498 10.542 9.964 1.00 89.38 175 ASP A N 1
ATOM 1351 C CA . ASP A 1 175 ? 12.888 9.383 10.751 1.00 89.38 175 ASP A CA 1
ATOM 1352 C C . ASP A 1 175 ? 12.143 8.148 10.240 1.00 89.38 175 ASP A C 1
ATOM 1354 O O . ASP A 1 175 ? 10.934 7.987 10.422 1.00 89.38 175 ASP A O 1
ATOM 1358 N N . PHE A 1 176 ? 12.886 7.287 9.556 1.00 86.00 176 PHE A N 1
ATOM 1359 C CA . PHE A 1 176 ? 12.333 6.107 8.917 1.00 86.00 176 PHE A CA 1
ATOM 1360 C C . PHE A 1 176 ? 11.795 5.077 9.922 1.00 86.00 176 PHE A C 1
ATOM 1362 O O . PHE A 1 176 ? 10.783 4.432 9.648 1.00 86.00 176 PHE A O 1
ATOM 1369 N N . ASP A 1 177 ? 12.390 4.964 11.111 1.00 86.94 177 ASP A N 1
ATOM 1370 C CA . ASP A 1 177 ? 11.956 4.017 12.144 1.00 86.94 177 ASP A CA 1
ATOM 1371 C C . ASP A 1 177 ? 10.619 4.455 12.740 1.00 86.94 177 ASP A C 1
ATOM 1373 O O . ASP A 1 177 ? 9.686 3.657 12.891 1.00 86.94 177 ASP A O 1
ATOM 1377 N N . VAL A 1 178 ? 10.489 5.758 13.006 1.00 89.38 178 VAL A N 1
ATOM 1378 C CA . VAL A 1 178 ? 9.228 6.369 13.439 1.00 89.38 178 VAL A CA 1
ATOM 1379 C C . VAL A 1 178 ? 8.160 6.210 12.363 1.00 89.38 178 VAL A C 1
ATOM 1381 O O . VAL A 1 178 ? 7.023 5.840 12.677 1.00 89.38 178 VAL A O 1
ATOM 1384 N N . LEU A 1 179 ? 8.506 6.460 11.099 1.00 90.38 179 LEU A N 1
ATOM 1385 C CA . LEU A 1 179 ? 7.572 6.370 9.981 1.00 90.38 179 LEU A CA 1
ATOM 1386 C C . LEU A 1 179 ? 7.045 4.942 9.804 1.00 90.38 179 LEU A C 1
ATOM 1388 O O . LEU A 1 179 ? 5.837 4.736 9.699 1.00 90.38 179 LEU A O 1
ATOM 1392 N N . ARG A 1 180 ? 7.943 3.960 9.854 1.00 88.62 180 ARG A N 1
ATOM 1393 C CA . ARG A 1 180 ? 7.649 2.530 9.748 1.00 88.62 180 ARG A CA 1
ATOM 1394 C C . ARG A 1 180 ? 6.756 2.034 10.882 1.00 88.62 180 ARG A C 1
ATOM 1396 O O . ARG A 1 180 ? 5.734 1.396 10.623 1.00 88.62 180 ARG A O 1
ATOM 1403 N N . LYS A 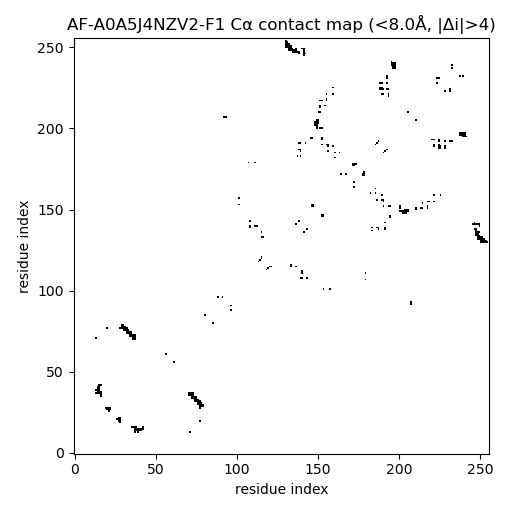1 181 ? 7.076 2.376 12.135 1.00 90.25 181 LYS A N 1
ATOM 1404 C CA . LYS A 1 181 ? 6.232 2.029 13.290 1.00 90.25 181 LYS A CA 1
ATOM 1405 C C . LYS A 1 181 ? 4.842 2.654 13.169 1.00 90.25 181 LYS A C 1
ATOM 1407 O O . LYS A 1 181 ? 3.837 1.969 13.348 1.00 90.25 181 LYS A O 1
ATOM 1412 N N . THR A 1 182 ? 4.784 3.932 12.795 1.00 93.38 182 THR A N 1
ATOM 1413 C CA . THR A 1 182 ? 3.518 4.650 12.601 1.00 93.38 182 THR A CA 1
ATOM 1414 C C . THR A 1 182 ? 2.685 4.026 11.484 1.00 93.38 182 THR A C 1
ATOM 1416 O O . THR A 1 182 ? 1.472 3.901 11.627 1.00 93.38 182 THR A O 1
ATOM 1419 N N . TYR A 1 183 ? 3.321 3.600 10.393 1.00 93.19 183 TYR A N 1
ATOM 1420 C CA . TYR A 1 183 ? 2.656 2.921 9.286 1.00 93.19 183 TYR A CA 1
ATOM 1421 C C . TYR A 1 183 ? 2.058 1.578 9.708 1.00 93.19 183 TYR A C 1
ATOM 1423 O O . TYR A 1 183 ? 0.893 1.314 9.425 1.00 93.19 183 TYR A O 1
ATOM 1431 N N . SER A 1 184 ? 2.817 0.757 10.438 1.00 92.50 184 SER A N 1
ATOM 1432 C CA . SER A 1 184 ? 2.336 -0.527 10.963 1.00 92.50 184 SER A CA 1
ATOM 1433 C C . SER A 1 184 ? 1.129 -0.354 11.898 1.00 92.50 184 SER A C 1
ATOM 1435 O O . SER A 1 184 ? 0.117 -1.053 11.769 1.00 92.50 184 SER A O 1
ATOM 1437 N N . GLU A 1 185 ? 1.184 0.636 12.795 1.00 93.44 185 GLU A N 1
ATOM 1438 C CA . GLU A 1 185 ? 0.065 0.983 13.676 1.00 93.44 185 GLU A CA 1
ATOM 1439 C C . GLU A 1 185 ? -1.155 1.486 12.893 1.00 93.44 185 GLU A C 1
ATOM 1441 O O . GLU A 1 185 ? -2.280 1.075 13.179 1.00 93.44 185 GLU A O 1
ATOM 1446 N N . HIS A 1 186 ? -0.942 2.356 11.902 1.00 95.00 186 HIS A N 1
ATOM 1447 C CA . HIS A 1 186 ? -2.002 2.888 11.043 1.00 95.00 186 HIS A CA 1
ATOM 1448 C C . HIS A 1 186 ? -2.682 1.780 10.244 1.00 95.00 186 HIS A C 1
ATOM 1450 O O . HIS A 1 186 ? -3.907 1.676 10.247 1.00 95.00 186 HIS A O 1
ATOM 1456 N N . PHE A 1 187 ? -1.894 0.902 9.623 1.00 94.44 187 PHE A N 1
ATOM 1457 C CA . PHE A 1 187 ? -2.401 -0.244 8.880 1.00 94.44 187 PHE A CA 1
ATOM 1458 C C . PHE A 1 187 ? -3.270 -1.134 9.773 1.00 94.44 187 PHE A C 1
ATOM 1460 O O . PHE A 1 187 ? -4.389 -1.475 9.400 1.00 94.44 187 PHE A O 1
ATOM 1467 N N . THR A 1 188 ? -2.791 -1.457 10.976 1.00 92.44 188 THR A N 1
ATOM 1468 C CA . THR A 1 188 ? -3.513 -2.316 11.928 1.00 92.44 188 THR A CA 1
ATOM 1469 C C . THR A 1 188 ? -4.809 -1.671 12.426 1.00 92.44 188 THR A C 1
ATOM 1471 O O . THR A 1 188 ? -5.808 -2.358 12.619 1.00 92.44 188 THR A O 1
ATOM 1474 N N . LYS A 1 189 ? -4.821 -0.349 12.629 1.00 93.44 189 LYS A N 1
ATOM 1475 C CA . LYS A 1 189 ? -6.002 0.372 13.126 1.00 93.44 189 LYS A CA 1
ATOM 1476 C C . LYS A 1 189 ? -7.041 0.637 12.044 1.00 93.44 189 LYS A C 1
ATOM 1478 O O . LYS A 1 189 ? -8.225 0.567 12.334 1.00 93.44 189 LYS A O 1
ATOM 1483 N N . VAL A 1 190 ? -6.619 0.960 10.826 1.00 95.06 190 VAL A N 1
ATOM 1484 C CA . VAL A 1 190 ? -7.520 1.481 9.787 1.00 95.06 190 VAL A CA 1
ATOM 1485 C C . VAL A 1 190 ? -7.777 0.449 8.700 1.00 95.06 190 VAL A C 1
ATOM 1487 O O . VAL A 1 190 ? -8.919 0.186 8.344 1.00 95.06 190 VAL A O 1
ATOM 1490 N N . ILE A 1 191 ? -6.726 -0.180 8.181 1.00 94.62 191 ILE A N 1
ATOM 1491 C CA . ILE A 1 191 ? -6.829 -1.010 6.975 1.00 94.62 191 ILE A CA 1
ATOM 1492 C C . ILE A 1 191 ? -7.150 -2.458 7.299 1.00 94.62 191 ILE A C 1
ATOM 1494 O O . ILE A 1 191 ? -7.971 -3.065 6.616 1.00 94.62 191 ILE A O 1
ATOM 1498 N N . TYR A 1 192 ? -6.568 -3.006 8.360 1.00 92.56 192 TYR A N 1
ATOM 1499 C CA . TYR A 1 192 ? -6.846 -4.370 8.790 1.00 92.56 192 TYR A CA 1
ATOM 1500 C C . TYR A 1 192 ? -8.347 -4.619 9.057 1.00 92.56 192 TYR A C 1
ATOM 1502 O O . TYR A 1 192 ? -8.876 -5.574 8.488 1.00 92.56 192 TYR A O 1
ATOM 1510 N N . PRO A 1 193 ? -9.095 -3.752 9.779 1.00 92.94 193 PRO A N 1
ATOM 1511 C CA . PRO A 1 193 ? -10.536 -3.948 9.953 1.00 92.94 193 PRO A CA 1
ATOM 1512 C C . PRO A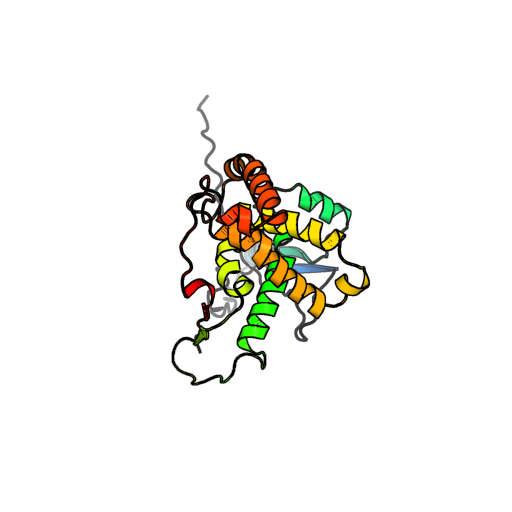 1 193 ? -11.319 -3.970 8.638 1.00 92.94 193 PRO A C 1
ATOM 1514 O O . PRO A 1 193 ? -12.245 -4.768 8.492 1.00 92.94 193 PRO A O 1
ATOM 1517 N N . LEU A 1 194 ? -10.933 -3.137 7.663 1.00 93.38 194 LEU A N 1
ATOM 1518 C CA . LEU A 1 194 ? -11.530 -3.157 6.327 1.00 93.38 194 LEU A CA 1
ATOM 1519 C C . LEU A 1 194 ? -11.193 -4.460 5.603 1.00 93.38 194 LEU A C 1
ATOM 1521 O O . LEU A 1 194 ? -12.081 -5.105 5.057 1.00 93.38 194 LEU A O 1
ATOM 1525 N N . ALA A 1 195 ? -9.933 -4.892 5.639 1.00 91.06 195 ALA A N 1
ATOM 1526 C CA . ALA A 1 195 ? -9.509 -6.144 5.026 1.00 91.06 195 ALA A CA 1
ATOM 1527 C C . ALA A 1 195 ? -10.262 -7.353 5.611 1.00 91.06 195 ALA A C 1
ATOM 1529 O O . ALA A 1 195 ? -10.555 -8.302 4.883 1.00 91.06 195 ALA A O 1
ATOM 1530 N N . CYS A 1 196 ? -10.640 -7.316 6.891 1.00 89.94 196 CYS A N 1
ATOM 1531 C CA . CYS A 1 196 ? -11.436 -8.362 7.529 1.00 89.94 196 CYS A CA 1
ATOM 1532 C C . CYS A 1 196 ? -12.914 -8.368 7.102 1.00 89.94 196 CYS A C 1
ATOM 1534 O O . CYS A 1 196 ? -13.579 -9.375 7.339 1.00 89.94 196 CYS A O 1
ATOM 1536 N N . LEU A 1 197 ? -13.450 -7.319 6.465 1.00 90.81 197 LEU A N 1
ATOM 1537 C CA . LEU A 1 197 ? -14.847 -7.309 6.016 1.00 90.81 197 LEU A CA 1
ATOM 1538 C C . LEU A 1 197 ? -15.121 -8.439 5.018 1.00 90.81 197 LEU A C 1
ATOM 1540 O O . LEU A 1 197 ? -14.374 -8.662 4.061 1.00 90.81 197 LEU A O 1
ATOM 1544 N 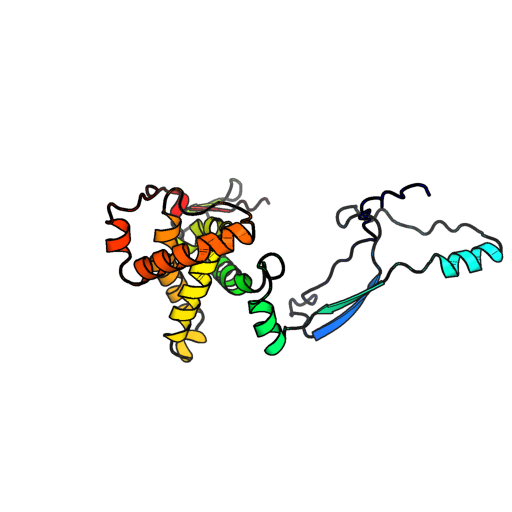N . MET A 1 198 ? -16.223 -9.149 5.237 1.00 82.50 198 MET A N 1
ATOM 1545 C CA . MET A 1 198 ? -16.713 -10.165 4.313 1.00 82.50 198 MET A CA 1
ATOM 1546 C C . MET A 1 198 ? -17.421 -9.514 3.128 1.00 82.50 198 MET A C 1
ATOM 1548 O O . MET A 1 198 ? -18.220 -8.598 3.309 1.00 82.50 198 MET A O 1
ATOM 1552 N N . ASP A 1 199 ? -17.119 -10.002 1.922 1.00 78.56 199 ASP A N 1
ATOM 1553 C CA . ASP A 1 199 ? -17.800 -9.667 0.661 1.00 78.56 199 ASP A CA 1
ATOM 1554 C C . ASP A 1 199 ? -17.866 -8.165 0.307 1.00 78.56 199 ASP A C 1
ATOM 1556 O O . ASP A 1 199 ? -18.599 -7.758 -0.593 1.00 78.56 199 ASP A O 1
ATOM 1560 N N . ALA A 1 200 ? -17.084 -7.324 0.991 1.00 76.81 200 ALA A N 1
ATOM 1561 C CA . ALA A 1 200 ? -17.097 -5.878 0.791 1.00 76.81 200 ALA A CA 1
ATOM 1562 C C . ALA A 1 200 ? -16.274 -5.439 -0.428 1.00 76.81 200 ALA A C 1
ATOM 1564 O O . ALA A 1 200 ? -16.630 -4.461 -1.090 1.00 76.81 200 ALA A O 1
ATOM 1565 N N . PHE A 1 201 ? -15.201 -6.171 -0.747 1.00 81.75 201 PHE A N 1
ATOM 1566 C CA . PHE A 1 201 ? -14.240 -5.783 -1.777 1.00 81.75 201 PHE A CA 1
ATOM 1567 C C . PHE A 1 201 ? -14.029 -6.905 -2.804 1.00 81.75 201 PHE A C 1
ATOM 1569 O O . PHE A 1 201 ? -13.800 -8.053 -2.409 1.00 81.75 201 PHE A O 1
ATOM 1576 N N . PRO A 1 202 ? -14.101 -6.600 -4.114 1.00 74.19 202 PRO A N 1
ATOM 1577 C CA . PRO A 1 202 ? -13.723 -7.545 -5.153 1.00 74.19 202 PRO A CA 1
ATOM 1578 C C . PRO A 1 202 ? -12.217 -7.818 -5.059 1.00 74.19 202 PRO A C 1
ATOM 1580 O O . PRO A 1 202 ? -11.423 -6.893 -4.910 1.00 74.19 202 PRO A O 1
ATOM 1583 N N . LYS A 1 203 ? -11.827 -9.093 -5.128 1.00 68.12 203 LYS A N 1
ATOM 1584 C CA . LYS A 1 203 ? -10.414 -9.484 -5.202 1.00 68.12 203 LYS A CA 1
ATOM 1585 C C . LYS A 1 203 ? -9.948 -9.412 -6.657 1.00 68.12 203 LYS A C 1
ATOM 1587 O O . LYS A 1 203 ? -10.660 -9.901 -7.533 1.00 68.12 203 LYS A O 1
ATOM 1592 N N . GLY A 1 204 ? -8.752 -8.879 -6.898 1.00 63.72 204 GLY A N 1
ATOM 1593 C CA . GLY A 1 204 ? -8.147 -8.798 -8.227 1.00 63.72 204 GLY A CA 1
ATOM 1594 C C . GLY A 1 204 ? -8.446 -7.493 -8.968 1.00 63.72 204 GLY A C 1
ATOM 1595 O O . GLY A 1 204 ? -8.814 -6.474 -8.379 1.00 63.72 204 GLY A O 1
ATOM 1596 N N . THR A 1 205 ? -8.256 -7.516 -10.290 1.00 60.69 205 THR A N 1
ATOM 1597 C CA . THR A 1 205 ? -8.406 -6.336 -11.146 1.00 60.69 205 THR A CA 1
ATOM 1598 C C . THR A 1 205 ? -9.846 -5.828 -11.122 1.00 60.69 205 THR A C 1
ATOM 1600 O O . THR A 1 205 ? -10.770 -6.448 -11.643 1.00 60.69 205 THR A O 1
ATOM 1603 N N . THR A 1 206 ? -10.043 -4.668 -10.498 1.00 63.00 206 THR A N 1
ATOM 1604 C CA . THR A 1 206 ? -11.331 -3.970 -10.492 1.00 63.00 206 THR A CA 1
ATOM 1605 C C . THR A 1 206 ? -11.406 -3.098 -11.743 1.00 63.00 206 THR A C 1
ATOM 1607 O O . THR A 1 206 ? -10.511 -2.291 -11.987 1.00 63.00 206 THR A O 1
ATOM 1610 N N . GLY A 1 207 ? -12.453 -3.246 -12.559 1.00 66.44 207 GLY A N 1
ATOM 1611 C CA . GLY A 1 207 ? -12.662 -2.350 -13.702 1.00 66.44 207 GLY A CA 1
ATOM 1612 C C . GLY A 1 207 ? -12.917 -0.909 -13.236 1.00 66.44 207 GLY A C 1
ATOM 1613 O O . GLY A 1 207 ? -13.556 -0.717 -12.202 1.00 66.44 207 GLY A O 1
ATOM 1614 N N . SER A 1 208 ? -12.477 0.106 -13.996 1.00 71.75 208 SER A N 1
ATOM 1615 C CA . SER A 1 208 ? -12.550 1.520 -13.551 1.00 71.75 208 SER A CA 1
ATOM 1616 C C . SER A 1 208 ? -13.965 1.939 -13.124 1.00 71.75 208 SER A C 1
ATOM 1618 O O . SER A 1 208 ? -14.138 2.541 -12.071 1.00 71.75 208 SER A O 1
ATOM 1620 N N . LYS A 1 209 ? -15.003 1.496 -13.844 1.00 72.75 209 LYS A N 1
ATOM 1621 C CA . LYS A 1 209 ? -16.404 1.787 -13.497 1.00 72.75 209 LYS A CA 1
ATOM 1622 C C . LYS A 1 209 ? -16.839 1.202 -12.146 1.00 72.75 209 LYS A C 1
ATOM 1624 O O . LYS A 1 209 ? -17.607 1.825 -11.412 1.00 72.75 209 LYS A O 1
ATOM 1629 N N . GLU A 1 210 ? -16.393 -0.009 -11.822 1.00 78.81 210 GLU A N 1
ATOM 1630 C CA . GLU A 1 210 ? -16.708 -0.643 -10.538 1.00 78.81 210 GLU A CA 1
ATOM 1631 C C . GLU A 1 210 ? -15.958 0.044 -9.396 1.00 78.81 210 GLU A C 1
ATOM 1633 O O . GLU A 1 210 ? -16.544 0.291 -8.339 1.00 78.81 210 GLU A O 1
ATOM 1638 N N . PHE A 1 211 ? -14.697 0.409 -9.638 1.00 81.75 211 PHE A N 1
ATOM 1639 C CA . PHE A 1 211 ? -13.884 1.171 -8.702 1.00 81.75 211 PHE A CA 1
ATOM 1640 C C . PHE A 1 211 ? -14.535 2.520 -8.380 1.00 81.75 211 PHE A C 1
ATOM 1642 O O . PHE A 1 211 ? -14.831 2.786 -7.220 1.00 81.75 211 PHE A O 1
ATOM 1649 N N . GLU A 1 212 ? -14.875 3.316 -9.395 1.00 81.44 212 GLU A N 1
ATOM 1650 C CA . GLU A 1 212 ? -15.530 4.624 -9.238 1.00 81.44 212 GLU A CA 1
ATOM 1651 C C . GLU A 1 212 ? -16.856 4.527 -8.469 1.00 81.44 212 GLU A C 1
ATOM 1653 O O . GLU A 1 212 ? -17.173 5.384 -7.647 1.00 81.44 212 GLU A O 1
ATOM 1658 N N . THR A 1 213 ? -17.617 3.449 -8.681 1.00 85.75 213 THR A N 1
ATOM 1659 C CA . THR A 1 213 ? -18.897 3.232 -7.992 1.00 85.75 213 THR A CA 1
ATOM 1660 C C . THR A 1 213 ? -18.707 2.864 -6.515 1.00 85.75 213 THR A C 1
ATOM 1662 O O . THR A 1 213 ? -19.488 3.287 -5.661 1.00 85.75 213 THR A O 1
ATOM 1665 N N . LYS A 1 214 ? -17.694 2.050 -6.189 1.00 87.00 214 LYS A N 1
ATOM 1666 C CA . LYS A 1 214 ? -17.482 1.501 -4.836 1.00 87.00 214 LYS A CA 1
ATOM 1667 C C . LYS A 1 214 ? -16.507 2.316 -3.981 1.00 87.00 214 LYS A C 1
ATOM 1669 O O . LYS A 1 214 ? -16.547 2.198 -2.752 1.00 87.00 214 LYS A O 1
ATOM 1674 N N . ALA A 1 215 ? -15.662 3.150 -4.585 1.00 87.31 215 ALA A N 1
ATOM 1675 C CA . ALA A 1 215 ? -14.666 3.959 -3.886 1.00 87.31 215 ALA A CA 1
ATOM 1676 C C . ALA A 1 215 ? -15.281 4.893 -2.826 1.00 87.31 215 ALA A C 1
ATOM 1678 O O . ALA A 1 215 ? -14.813 4.847 -1.689 1.00 87.31 215 ALA A O 1
ATOM 1679 N N . PRO A 1 216 ? -16.376 5.644 -3.082 1.00 89.94 216 PRO A N 1
ATOM 1680 C CA . PRO A 1 216 ? -16.953 6.534 -2.068 1.00 89.94 216 PRO A CA 1
ATOM 1681 C C . PRO A 1 216 ? -17.388 5.796 -0.797 1.00 89.94 216 PRO A C 1
ATOM 1683 O O . PRO A 1 216 ? -17.062 6.217 0.312 1.00 89.94 216 PRO A O 1
ATOM 1686 N N . LYS A 1 217 ? -18.054 4.644 -0.956 1.00 91.31 217 LYS A N 1
ATOM 1687 C CA . LYS A 1 217 ? -18.469 3.792 0.167 1.00 91.31 217 LYS A CA 1
ATOM 1688 C C . LYS A 1 217 ? -17.266 3.206 0.906 1.00 91.31 217 LYS A C 1
ATOM 1690 O O . LYS A 1 217 ? -17.277 3.103 2.127 1.00 91.31 217 LYS A O 1
ATOM 1695 N N . THR A 1 218 ? -16.216 2.840 0.177 1.00 91.50 218 THR A N 1
ATOM 1696 C CA . THR A 1 218 ? -14.966 2.352 0.776 1.00 91.50 218 THR A CA 1
ATOM 1697 C C . THR A 1 218 ? -14.313 3.424 1.647 1.00 91.50 218 THR A C 1
ATOM 1699 O O . THR A 1 218 ? -13.910 3.144 2.773 1.00 91.50 218 THR A O 1
ATOM 1702 N N . LEU A 1 219 ? -14.265 4.667 1.162 1.00 93.19 219 LEU A N 1
ATOM 1703 C CA . LEU A 1 219 ? -13.724 5.799 1.911 1.00 93.19 219 LEU A CA 1
ATOM 1704 C C . LEU A 1 219 ? -14.594 6.168 3.124 1.00 93.19 219 LEU A C 1
ATOM 1706 O O . LEU A 1 219 ? -14.064 6.586 4.149 1.00 93.19 219 LEU A O 1
ATOM 1710 N N . GLU A 1 220 ? -15.912 5.982 3.049 1.00 93.50 220 GLU A N 1
ATOM 1711 C CA . GLU A 1 220 ? -16.808 6.129 4.202 1.00 93.50 220 GLU A CA 1
ATOM 1712 C C . GLU A 1 220 ? -16.510 5.085 5.290 1.00 93.50 220 GLU A C 1
ATOM 1714 O O . GLU A 1 220 ? -16.316 5.446 6.452 1.00 93.50 220 GLU A O 1
ATOM 1719 N N . LEU A 1 221 ? -16.391 3.805 4.917 1.00 94.00 221 LEU A N 1
ATOM 1720 C CA . LEU A 1 221 ? -16.002 2.734 5.843 1.00 94.00 221 LEU A CA 1
ATOM 1721 C C . LEU A 1 221 ? -14.624 3.000 6.459 1.00 94.00 221 LEU A C 1
ATOM 1723 O O . LEU A 1 221 ? -14.436 2.829 7.662 1.00 94.00 221 LEU A O 1
ATOM 1727 N N . MET A 1 222 ? -13.676 3.478 5.652 1.00 95.31 222 MET A N 1
ATOM 1728 C CA . MET A 1 222 ? -12.345 3.864 6.113 1.00 95.31 222 MET A CA 1
ATOM 1729 C C . MET A 1 222 ? -12.409 4.962 7.183 1.00 95.31 222 MET A C 1
ATOM 1731 O O . MET A 1 222 ? -11.783 4.821 8.234 1.00 95.31 222 MET A O 1
ATOM 1735 N N . LYS A 1 223 ? -13.249 5.988 7.010 1.00 94.94 223 LYS A N 1
ATOM 1736 C CA . LYS A 1 223 ? -13.459 7.018 8.041 1.00 94.94 223 LYS A CA 1
ATOM 1737 C C . LYS A 1 223 ? -14.056 6.454 9.332 1.00 94.94 223 LYS A C 1
ATOM 1739 O O . LYS A 1 223 ? -13.658 6.873 10.418 1.00 94.94 223 LYS A O 1
ATOM 1744 N N . LEU A 1 224 ? -14.967 5.479 9.241 1.00 93.44 224 LEU A N 1
ATOM 1745 C CA . LEU A 1 224 ? -15.488 4.790 10.429 1.00 93.44 224 LEU A CA 1
ATOM 1746 C C . LEU A 1 224 ? -14.359 4.073 11.181 1.00 93.44 224 LEU A C 1
ATOM 1748 O O . LEU A 1 224 ? -14.233 4.248 12.393 1.00 93.44 224 LEU A O 1
ATOM 1752 N N . THR A 1 225 ? -13.493 3.348 10.466 1.00 93.31 225 THR A N 1
ATOM 1753 C CA . THR A 1 225 ? -12.342 2.661 11.078 1.00 93.31 225 THR A CA 1
ATOM 1754 C C . THR A 1 225 ? -11.298 3.615 11.658 1.00 93.31 225 THR A C 1
ATOM 1756 O O . THR A 1 225 ? -10.755 3.329 12.720 1.00 93.31 225 THR A O 1
ATOM 1759 N N . GLN A 1 226 ? -11.053 4.769 11.024 1.00 92.06 226 GLN A N 1
ATOM 1760 C CA . GLN 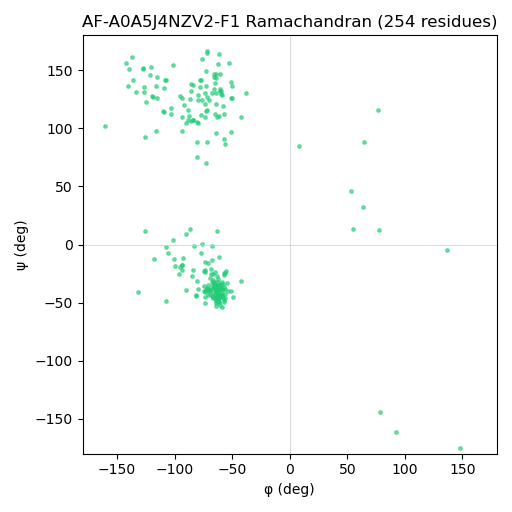A 1 226 ? -10.176 5.815 11.568 1.00 92.06 226 GLN A CA 1
ATOM 1761 C C . GLN A 1 226 ? -10.708 6.385 12.888 1.00 92.06 226 GLN A C 1
ATOM 1763 O O . GLN A 1 226 ? -9.915 6.721 13.765 1.00 92.06 226 GLN A O 1
ATOM 1768 N N . SER A 1 227 ? -12.033 6.506 13.027 1.00 91.56 227 SER A N 1
ATOM 1769 C CA . SER A 1 227 ? -12.650 7.074 14.228 1.00 91.56 227 SER A CA 1
ATOM 1770 C C . SER A 1 227 ? -12.596 6.130 15.432 1.00 91.56 227 SER A C 1
ATOM 1772 O O . SER A 1 227 ? -12.165 6.538 16.508 1.00 91.56 227 SER A O 1
ATOM 1774 N N . ASP A 1 228 ? -13.018 4.876 15.256 1.00 92.06 228 ASP A N 1
ATOM 1775 C CA . ASP A 1 228 ? -12.997 3.856 16.302 1.00 92.06 228 ASP A CA 1
ATOM 1776 C C . ASP A 1 228 ? -13.067 2.449 15.674 1.00 92.06 228 ASP A C 1
ATOM 1778 O O . ASP A 1 228 ? -14.150 1.982 15.289 1.00 92.06 228 ASP A O 1
ATOM 1782 N N . PRO A 1 229 ? -11.932 1.735 15.577 1.00 89.88 229 PRO A N 1
ATOM 1783 C CA . PRO A 1 229 ? -11.906 0.410 14.972 1.00 89.88 229 PRO A CA 1
ATOM 1784 C C . PRO A 1 229 ? -12.628 -0.650 15.812 1.00 89.88 229 PRO A C 1
ATOM 1786 O O . PRO A 1 229 ? -13.174 -1.599 15.254 1.00 89.88 229 PRO A O 1
ATOM 1789 N N . LEU A 1 230 ? -12.686 -0.504 17.140 1.00 89.75 230 LEU A N 1
ATOM 1790 C CA . LEU A 1 230 ? -13.356 -1.477 18.009 1.00 89.75 230 LEU A CA 1
ATOM 1791 C C . LEU A 1 230 ? -14.872 -1.370 17.876 1.00 89.75 230 LEU A C 1
ATOM 1793 O O . LEU A 1 230 ? -15.569 -2.385 17.782 1.00 89.75 230 LEU A O 1
ATOM 1797 N N . LYS A 1 231 ? -15.383 -0.139 17.799 1.00 89.94 231 LYS A N 1
ATOM 1798 C CA . LYS A 1 231 ? -16.792 0.108 17.489 1.00 89.94 231 LYS A CA 1
ATOM 1799 C C . LYS A 1 231 ? -17.153 -0.401 16.098 1.00 89.94 231 LYS A C 1
ATOM 1801 O O . LYS A 1 231 ? -18.246 -0.933 15.921 1.00 89.94 231 LYS A O 1
ATOM 1806 N N . PHE A 1 232 ? -16.239 -0.283 15.135 1.00 91.12 232 PHE A N 1
ATOM 1807 C CA . PHE A 1 232 ? -16.435 -0.834 13.799 1.00 91.12 232 PHE A CA 1
ATOM 1808 C C . PHE A 1 232 ? -16.595 -2.361 13.823 1.00 91.12 232 PHE A C 1
ATOM 1810 O O . PHE A 1 232 ? -17.584 -2.868 13.298 1.00 91.12 232 PHE A O 1
ATOM 1817 N N . PHE A 1 233 ? -15.695 -3.083 14.502 1.00 86.62 233 PHE A N 1
ATOM 1818 C CA . PHE A 1 233 ? -15.790 -4.542 14.662 1.00 86.62 233 PHE A CA 1
ATOM 1819 C C . PHE A 1 233 ? -17.032 -5.003 15.429 1.00 86.62 233 PHE A C 1
ATOM 1821 O O . PHE A 1 233 ? -17.561 -6.077 15.160 1.00 86.62 233 PHE A O 1
ATOM 1828 N N . SER A 1 234 ? -17.498 -4.196 16.381 1.00 87.00 234 SER A N 1
ATOM 1829 C CA . SER A 1 234 ? -18.665 -4.516 17.214 1.00 87.00 234 SER A CA 1
ATOM 1830 C C . SER A 1 234 ? -19.999 -4.182 16.535 1.00 87.00 234 SER A C 1
ATOM 1832 O O . SER A 1 234 ? -21.057 -4.387 17.124 1.00 87.00 234 SER A O 1
ATOM 1834 N N . SER A 1 235 ? -19.969 -3.629 15.320 1.00 88.50 235 SER A N 1
ATOM 1835 C CA . SER A 1 235 ? -21.171 -3.254 14.581 1.00 88.50 235 SER A CA 1
ATOM 1836 C C . SER A 1 235 ? -21.917 -4.484 14.067 1.00 88.50 235 SER A C 1
ATOM 1838 O O . SER A 1 235 ? -21.369 -5.279 13.309 1.00 88.50 235 SER A O 1
ATOM 1840 N N . GLU A 1 236 ? -23.211 -4.582 14.374 1.00 88.38 236 GLU A N 1
ATOM 1841 C CA . GLU A 1 236 ? -24.097 -5.619 13.820 1.00 88.38 236 GLU A CA 1
ATOM 1842 C C . GLU A 1 236 ? -24.345 -5.456 12.308 1.00 88.38 236 GLU A C 1
ATOM 1844 O O . GLU A 1 236 ? -24.856 -6.361 11.649 1.00 88.38 236 GLU A O 1
ATOM 1849 N N . GLN A 1 237 ? -23.984 -4.300 11.741 1.00 86.69 237 GLN A N 1
ATOM 1850 C CA . GLN A 1 237 ? -24.187 -3.996 10.322 1.00 86.69 237 GLN A CA 1
ATOM 1851 C C . GLN A 1 237 ? -23.199 -4.727 9.409 1.00 86.69 237 GLN A C 1
ATOM 1853 O O . GLN A 1 237 ? -23.472 -4.895 8.220 1.00 86.69 237 GLN A O 1
ATOM 1858 N N . TYR A 1 238 ? -22.048 -5.141 9.943 1.00 88.81 238 TYR A N 1
ATOM 1859 C CA . TYR A 1 238 ? -20.949 -5.693 9.163 1.00 88.81 238 TYR A CA 1
ATOM 1860 C C . TYR A 1 238 ? -20.601 -7.100 9.630 1.00 88.81 238 TYR A C 1
ATOM 1862 O O . TYR A 1 238 ? -20.690 -7.436 10.807 1.00 88.81 238 TYR A O 1
ATOM 1870 N N . LYS A 1 239 ? -20.188 -7.939 8.680 1.00 89.6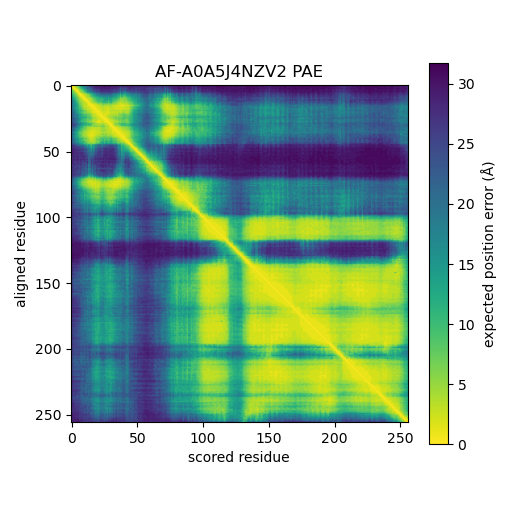9 239 LYS A N 1
ATOM 1871 C CA . LYS A 1 239 ? -19.678 -9.279 8.963 1.00 89.69 239 LYS A CA 1
ATOM 1872 C C . LYS A 1 239 ? -18.185 -9.303 8.706 1.00 89.69 239 LYS A C 1
ATOM 1874 O O . LYS A 1 239 ? -17.723 -8.820 7.671 1.00 89.69 239 LYS A O 1
ATOM 1879 N N . PHE A 1 240 ? -17.453 -9.893 9.638 1.00 90.50 240 PHE A N 1
ATOM 1880 C CA . PHE A 1 240 ? -16.001 -9.966 9.601 1.00 90.50 240 PHE A CA 1
ATOM 1881 C C . PHE A 1 240 ? -15.548 -11.413 9.466 1.00 90.50 240 PHE A C 1
ATOM 1883 O O . PHE A 1 240 ? -16.156 -12.329 10.024 1.00 90.50 240 PHE A O 1
ATOM 1890 N N . ARG A 1 241 ? -14.464 -11.612 8.719 1.00 87.31 241 ARG A N 1
ATOM 1891 C CA . ARG A 1 241 ? -13.762 -12.888 8.661 1.00 87.31 241 ARG A CA 1
ATOM 1892 C C . ARG A 1 241 ? -13.162 -13.188 10.039 1.00 87.31 241 ARG A C 1
ATOM 1894 O O . ARG A 1 241 ? -12.659 -12.268 10.685 1.00 87.31 241 ARG A O 1
ATOM 1901 N N . PRO A 1 242 ? -13.226 -14.448 10.501 1.00 84.88 242 PRO A N 1
ATOM 1902 C CA . PRO A 1 242 ? -12.593 -14.832 11.751 1.00 84.88 242 PRO A CA 1
ATOM 1903 C C . PRO A 1 242 ? -11.076 -14.712 11.619 1.00 84.88 242 PRO A C 1
ATOM 1905 O O . PRO A 1 242 ? -10.531 -14.993 10.552 1.00 84.88 242 PRO A O 1
ATOM 1908 N N . PHE A 1 243 ? -10.417 -14.351 12.718 1.00 84.25 243 PHE A N 1
ATOM 1909 C CA . PHE A 1 243 ? -8.962 -14.334 12.785 1.00 84.25 243 PHE A CA 1
ATOM 1910 C C . PHE A 1 243 ? -8.397 -15.736 12.535 1.00 84.25 243 PHE A C 1
ATOM 1912 O O . PHE A 1 243 ? -8.835 -16.725 13.132 1.00 84.25 243 PHE A O 1
ATOM 1919 N N . THR A 1 244 ? -7.401 -15.811 11.665 1.00 83.88 244 THR A N 1
ATOM 1920 C CA . THR A 1 244 ? -6.724 -17.041 11.261 1.00 83.88 244 THR A CA 1
ATOM 1921 C C . THR A 1 244 ? -5.218 -16.911 11.428 1.00 83.88 244 THR A C 1
ATOM 1923 O O . THR A 1 244 ? -4.651 -15.833 11.282 1.00 83.88 244 THR A O 1
ATOM 1926 N N . ALA A 1 245 ? -4.531 -18.033 11.670 1.00 78.81 245 ALA A N 1
ATOM 1927 C CA . ALA A 1 245 ? -3.073 -18.037 11.818 1.00 78.81 245 ALA A CA 1
ATOM 1928 C C . ALA A 1 245 ? -2.339 -17.456 10.591 1.00 78.81 245 ALA A C 1
ATOM 1930 O O . ALA A 1 245 ? -1.256 -16.899 10.745 1.00 78.81 245 ALA A O 1
ATOM 1931 N N . SER A 1 246 ? -2.946 -17.515 9.397 1.00 77.56 246 SER A N 1
ATOM 1932 C CA . SER A 1 246 ? -2.417 -16.890 8.178 1.00 77.56 246 SER A CA 1
ATOM 1933 C C . SER A 1 24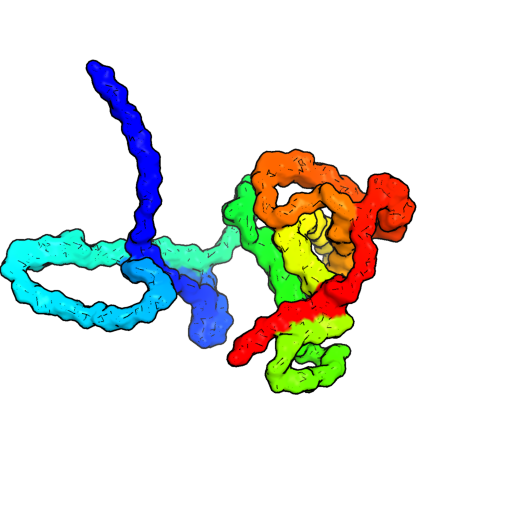6 ? -2.179 -15.385 8.300 1.00 77.56 246 SER A C 1
ATOM 1935 O O . SER A 1 246 ? -1.321 -14.856 7.607 1.00 77.56 246 SER A O 1
ATOM 1937 N N . GLU A 1 247 ? -2.882 -14.699 9.199 1.00 81.38 247 GLU A N 1
ATOM 1938 C CA . GLU A 1 247 ? -2.761 -13.250 9.410 1.00 81.38 247 GLU A CA 1
ATOM 1939 C C . GLU A 1 247 ? -1.504 -12.868 10.209 1.00 81.38 247 GLU A C 1
ATOM 1941 O O . GLU A 1 247 ? -1.171 -11.689 10.317 1.00 81.38 247 GLU A O 1
ATOM 1946 N N . CYS A 1 248 ? -0.778 -13.865 10.725 1.00 79.50 248 CYS A N 1
ATOM 1947 C CA . CYS A 1 248 ? 0.512 -13.711 11.399 1.00 79.50 248 CYS A CA 1
ATOM 1948 C C . CYS A 1 248 ? 1.608 -14.590 10.782 1.00 79.50 248 CYS A C 1
ATOM 1950 O O . CYS A 1 248 ? 2.679 -14.746 11.373 1.00 79.50 248 CYS A O 1
ATOM 1952 N N . THR A 1 249 ? 1.365 -15.184 9.609 1.00 74.25 249 THR A N 1
ATOM 1953 C CA . THR A 1 249 ? 2.369 -15.999 8.919 1.00 74.25 249 THR A CA 1
ATOM 1954 C C . THR A 1 249 ? 2.594 -15.541 7.492 1.00 74.25 249 THR A C 1
ATOM 1956 O O . THR A 1 249 ? 1.636 -15.350 6.749 1.00 74.25 249 THR A O 1
ATOM 1959 N N . CYS A 1 250 ? 3.857 -15.450 7.079 1.00 67.50 250 CYS A N 1
ATOM 1960 C CA . CYS A 1 250 ? 4.213 -15.134 5.700 1.00 67.50 250 CYS A CA 1
ATOM 1961 C C . CYS A 1 250 ? 4.828 -16.373 5.024 1.00 67.50 250 CYS A C 1
ATOM 1963 O O . CYS A 1 250 ? 5.887 -16.835 5.466 1.00 67.50 250 CYS A O 1
ATOM 1965 N N . PRO A 1 251 ? 4.186 -16.953 3.989 1.00 61.81 251 PRO A N 1
ATOM 1966 C CA . PRO A 1 251 ? 4.719 -18.102 3.267 1.00 61.81 251 PRO A CA 1
ATOM 1967 C C . PRO A 1 251 ? 5.767 -17.636 2.248 1.00 61.81 251 PRO A C 1
ATOM 1969 O O . PRO A 1 251 ? 5.500 -17.571 1.050 1.00 61.81 251 PRO A O 1
ATOM 1972 N N . ILE A 1 252 ? 6.965 -17.287 2.716 1.00 61.16 252 ILE A N 1
ATOM 1973 C CA . ILE A 1 252 ? 8.067 -16.900 1.832 1.00 61.16 252 ILE A CA 1
ATOM 1974 C C . ILE A 1 252 ? 8.795 -18.169 1.395 1.00 61.16 252 ILE A C 1
ATOM 1976 O O . ILE A 1 252 ? 9.512 -18.808 2.163 1.00 61.16 252 ILE A O 1
ATOM 1980 N N . ARG A 1 253 ? 8.599 -18.559 0.135 1.00 51.97 253 ARG A N 1
ATOM 1981 C CA . ARG A 1 253 ? 9.400 -19.610 -0.496 1.00 51.97 253 ARG A CA 1
ATOM 1982 C C . ARG A 1 253 ? 10.633 -18.968 -1.113 1.00 51.97 253 ARG A C 1
ATOM 1984 O O . ARG A 1 253 ? 10.524 -18.262 -2.108 1.00 51.97 253 ARG A O 1
ATOM 1991 N N . ILE A 1 254 ? 11.786 -19.187 -0.490 1.00 48.41 254 ILE A N 1
ATOM 1992 C CA . ILE A 1 254 ? 13.077 -18.950 -1.133 1.00 48.41 254 ILE A CA 1
ATOM 1993 C C . ILE A 1 254 ? 13.472 -20.295 -1.731 1.00 48.41 254 ILE A C 1
ATOM 1995 O O . ILE A 1 254 ? 13.927 -21.180 -1.006 1.00 48.41 254 ILE A O 1
ATOM 1999 N N . ASP A 1 255 ? 13.203 -20.469 -3.021 1.00 38.38 255 ASP A N 1
ATOM 2000 C CA . ASP A 1 255 ? 13.704 -21.622 -3.759 1.00 38.38 255 ASP A CA 1
ATOM 2001 C C . ASP A 1 255 ? 15.210 -21.398 -3.969 1.00 38.38 255 ASP A C 1
ATOM 2003 O O . ASP A 1 255 ? 15.620 -20.408 -4.579 1.00 38.38 255 ASP A O 1
ATOM 2007 N N . SER A 1 256 ? 16.022 -22.259 -3.353 1.00 36.12 256 SER A N 1
ATOM 2008 C CA . SER A 1 256 ? 17.485 -22.286 -3.477 1.00 36.12 256 SER A CA 1
ATOM 2009 C C . SER A 1 256 ? 17.931 -23.023 -4.728 1.00 36.12 256 SER A C 1
ATOM 2011 O O . SER A 1 256 ? 17.385 -24.133 -4.935 1.00 36.12 256 SER A O 1
#

Organism: NCBI:txid34504

InterPro domains:
  IPR039687 Nephrocystin-1 [PTHR15176] (11-198)

Radius of gyration: 25.38 Å; Cα contacts (8 Å, |Δi|>4): 216; chains: 1; bounding box: 52×46×73 Å

Solvent-accessible surface area (backbone atoms only — not comparable to full-atom values): 15842 Å² total; per-residue (Å²): 138,80,84,79,78,82,75,78,87,80,89,72,88,84,45,41,77,87,81,77,58,48,46,100,86,69,46,75,59,68,69,43,73,49,78,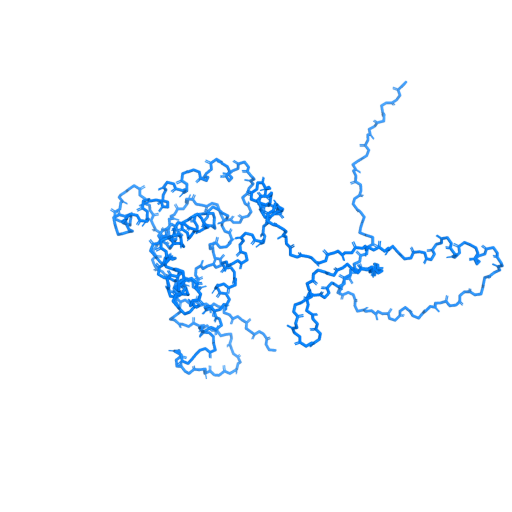40,67,41,38,74,78,54,96,81,58,75,85,74,74,82,68,78,79,84,69,92,61,61,77,69,50,53,57,49,43,68,72,66,65,66,64,58,68,46,79,46,71,42,59,77,75,48,73,67,51,48,61,52,54,73,73,53,58,60,88,83,39,72,49,71,84,46,40,68,58,51,54,53,39,50,49,55,41,46,42,67,72,72,36,90,84,62,80,74,92,74,73,94,88,62,78,47,67,46,71,81,41,59,49,55,56,35,41,39,64,64,34,68,43,15,60,64,53,42,50,39,47,52,55,54,46,50,56,55,53,70,75,49,51,78,66,48,74,71,36,62,69,57,42,51,53,51,48,46,53,47,36,56,44,30,44,46,62,58,69,32,39,56,93,74,68,72,80,43,92,69,54,69,72,58,44,67,68,46,40,64,61,45,47,52,53,37,52,48,19,66,73,39,40,67,64,52,72,69,32,89,90,59,56,65,57,78,92,54,74,61,47,26,29,40,84,49,72,79,87,128

pLDDT: mean 74.72, std 17.01, range [36.12, 95.31]